Protein AF-A0A535X5X8-F1 (afdb_monomer_lite)

pLDDT: mean 74.93, std 23.11, range [28.92, 98.62]

Secondary structure (DSSP, 8-state):
-------PPPPP-------PPP---PPPPHHHHHHTTSTTS--HHHHHHHHHHHHHHHHHHHH-HHHHHHHHHTT--HHHHHHTT-EE--SSHHHHHHHHHS-HHHHHHTTSEEPPPTT--S-S-EETTTT-EEEEEEETTEEEEEEEE-S-GGG-S-SEEEPSSSPPPTTHHHHTT-S----------THHHHHHHHTS-S-------

Foldseek 3Di:
DDDDDDDDDDDDDDDDDDDDDPDPPPDPPPVVVVQLCPLVDDDPLLLVLQQLVLVQFLVQCVVDPLNVVLLVVLVHDPVLCVVQSKGAAQFPDSVVVCVVVPCPVSCVVQVQWDADDVPDDDDRITGPQNQFTKGFADDVNGGSWIKTAHSDPVVDPDRIDIGDGDDHDGCCVLCPPPPDDDDDPPPPDSCPSVVSVVSDDPDPDPPDD

Sequence (209 aa):
MSISTPSVRRAPGSQERLCHPARQRGAPSTLTAQQDRRWDRLTLEEQLVLNTAGALYRDALWRNARARAYLTQRGLPDWVVRACGLGYSDGRSLEAHLRKHGGLRIAEDLGLLRRPERGEGGRMLRERFAGRVVVPELRGGQPVWFIGRYPDERKVRVKYLGLPGERPILGFERAAGRREVLADRGELAPTGLQHLRHRFPARPTRLAG

Structure (mmCIF, N/CA/C/O backbone):
data_AF-A0A535X5X8-F1
#
_entry.id   AF-A0A535X5X8-F1
#
loop_
_atom_site.group_PDB
_atom_site.id
_atom_site.type_symbol
_atom_site.label_atom_id
_atom_site.label_alt_id
_atom_site.label_comp_id
_atom_site.label_asym_id
_atom_site.label_entity_id
_atom_site.label_seq_id
_atom_site.pdbx_PDB_ins_code
_atom_site.Cartn_x
_atom_site.Cartn_y
_atom_site.Cartn_z
_atom_site.occupancy
_atom_site.B_iso_or_equiv
_atom_site.auth_seq_id
_atom_site.auth_comp_id
_atom_site.auth_asym_id
_atom_site.auth_atom_id
_atom_site.pdbx_PDB_model_num
ATOM 1 N N . MET A 1 1 ? 45.567 9.023 88.227 1.00 42.44 1 MET A N 1
ATOM 2 C CA . MET A 1 1 ? 44.481 8.176 87.692 1.00 42.44 1 MET A CA 1
ATOM 3 C C . MET A 1 1 ? 43.181 8.922 87.890 1.00 42.44 1 MET A C 1
ATOM 5 O O . MET A 1 1 ? 42.941 9.320 89.018 1.00 42.44 1 MET A O 1
ATOM 9 N N . SER A 1 2 ? 42.437 9.180 86.814 1.00 33.09 2 SER A N 1
ATOM 10 C CA . SER A 1 2 ? 40.969 9.263 86.777 1.00 33.09 2 SER A CA 1
ATOM 11 C C . SER A 1 2 ? 40.518 9.966 85.502 1.00 33.09 2 SER A C 1
ATOM 13 O O . SER A 1 2 ? 41.029 11.006 85.100 1.00 33.09 2 SER A O 1
ATOM 15 N N . ILE A 1 3 ? 39.587 9.278 84.865 1.00 36.88 3 ILE A N 1
ATOM 16 C CA . ILE A 1 3 ? 38.925 9.483 83.586 1.00 36.88 3 ILE A CA 1
ATOM 17 C C . ILE A 1 3 ? 37.789 10.501 83.798 1.00 36.88 3 ILE A C 1
ATOM 19 O O . ILE A 1 3 ? 37.166 10.446 84.857 1.00 36.88 3 ILE A O 1
ATOM 23 N N . SER A 1 4 ? 37.469 11.357 82.813 1.00 30.48 4 SER A N 1
ATOM 24 C CA . SER A 1 4 ? 36.083 11.606 82.339 1.00 30.48 4 SER A CA 1
ATOM 25 C C . SER A 1 4 ? 35.977 12.702 81.258 1.00 30.48 4 SER A C 1
ATOM 27 O O . SER A 1 4 ? 36.399 13.838 81.436 1.00 30.48 4 SER A O 1
ATOM 29 N N . THR A 1 5 ? 35.379 12.288 80.138 1.00 38.47 5 THR A N 1
ATOM 30 C CA . THR A 1 5 ? 34.752 12.978 78.979 1.00 38.47 5 THR A CA 1
ATOM 31 C C . THR A 1 5 ? 33.545 13.877 79.365 1.00 38.47 5 THR A C 1
ATOM 33 O O . THR A 1 5 ? 33.168 13.811 80.533 1.00 38.47 5 THR A O 1
ATOM 36 N N . PRO A 1 6 ? 32.847 14.634 78.462 1.00 41.88 6 PRO A N 1
ATOM 37 C CA . PRO A 1 6 ? 32.821 14.570 76.984 1.00 41.88 6 PRO A CA 1
ATOM 38 C C . PRO A 1 6 ? 32.907 15.920 76.223 1.00 41.88 6 PRO A C 1
ATOM 40 O O . PRO A 1 6 ? 32.622 16.987 76.755 1.00 41.88 6 PRO A O 1
ATOM 43 N N . SER A 1 7 ? 33.225 15.858 74.921 1.00 34.81 7 SER A N 1
ATOM 44 C CA . SER A 1 7 ? 33.147 16.997 73.989 1.00 34.81 7 SER A CA 1
ATOM 45 C C . SER A 1 7 ? 32.114 16.737 72.886 1.00 34.81 7 SER A C 1
ATOM 47 O O . SER A 1 7 ? 32.044 15.650 72.307 1.00 34.81 7 SER A O 1
ATOM 49 N N . VAL A 1 8 ? 31.279 17.747 72.652 1.00 39.59 8 VAL A N 1
ATOM 50 C CA . VAL A 1 8 ? 30.090 17.763 71.793 1.00 39.59 8 VAL A CA 1
ATOM 51 C C . VAL A 1 8 ? 30.482 17.825 70.312 1.00 39.59 8 VAL A C 1
ATOM 53 O O . VAL A 1 8 ? 31.290 18.655 69.900 1.00 39.59 8 VAL A O 1
ATOM 56 N N . ARG A 1 9 ? 29.865 16.968 69.487 1.00 31.67 9 ARG A N 1
ATOM 57 C CA . ARG A 1 9 ? 30.000 16.978 68.020 1.00 31.67 9 ARG A CA 1
ATOM 58 C C . ARG A 1 9 ? 29.231 18.158 67.414 1.00 31.67 9 ARG A C 1
ATOM 60 O O . ARG A 1 9 ? 28.027 18.276 67.619 1.00 31.67 9 ARG A O 1
ATOM 67 N N . ARG A 1 10 ? 29.915 18.975 66.606 1.00 35.41 10 ARG A N 1
ATOM 68 C CA . ARG A 1 10 ? 29.320 19.920 65.641 1.00 35.41 10 ARG A CA 1
ATOM 69 C C . ARG A 1 10 ? 29.309 19.302 64.237 1.00 35.41 10 ARG A C 1
ATOM 71 O O . ARG A 1 10 ? 30.217 18.560 63.876 1.00 35.41 10 ARG A O 1
ATOM 78 N N . ALA A 1 11 ? 28.261 19.614 63.477 1.00 34.16 11 ALA A N 1
ATOM 79 C CA . ALA A 1 11 ? 28.011 19.166 62.108 1.00 34.16 11 ALA A CA 1
ATOM 80 C C . ALA A 1 11 ? 28.994 19.768 61.077 1.00 34.16 11 ALA A C 1
ATOM 82 O O . ALA A 1 11 ? 29.479 20.880 61.298 1.00 34.16 11 ALA A O 1
ATOM 83 N N . PRO A 1 12 ? 29.241 19.104 59.929 1.00 35.69 12 PRO A N 1
ATOM 84 C CA . PRO A 1 12 ? 29.974 19.691 58.815 1.00 35.69 12 PRO A CA 1
ATOM 85 C C . PRO A 1 12 ? 29.019 20.399 57.842 1.00 35.69 12 PRO A C 1
ATOM 87 O O . PRO A 1 12 ? 28.018 19.833 57.403 1.00 35.69 12 PRO A O 1
ATOM 90 N N . GLY A 1 13 ? 29.352 21.638 57.484 1.00 29.33 13 GLY A N 1
ATOM 91 C CA . GLY A 1 13 ? 28.709 22.398 56.420 1.00 29.33 13 GLY A CA 1
ATOM 92 C C . GLY A 1 13 ? 29.753 22.942 55.447 1.00 29.33 13 GLY A C 1
ATOM 93 O O . GLY A 1 13 ? 30.762 23.493 55.873 1.00 29.33 13 GLY A O 1
ATOM 94 N N . SER A 1 14 ? 29.442 22.819 54.154 1.00 33.44 14 SER A N 1
ATOM 95 C CA . SER A 1 14 ? 29.887 23.714 53.074 1.00 33.44 14 SER A CA 1
ATOM 96 C C . SER A 1 14 ? 31.338 23.605 52.580 1.00 33.44 14 SER A C 1
ATOM 98 O O . SER A 1 14 ? 32.146 24.475 52.879 1.00 33.44 14 SER A O 1
ATOM 100 N N . GLN A 1 15 ? 31.626 22.648 51.685 1.00 35.50 15 GLN A N 1
ATOM 101 C CA . GLN A 1 15 ? 32.677 22.809 50.665 1.00 35.50 15 GLN A CA 1
ATOM 102 C C . GLN A 1 15 ? 32.222 22.273 49.291 1.00 35.50 15 GLN A C 1
ATOM 104 O O . GLN A 1 15 ? 31.918 21.098 49.115 1.00 35.50 15 GLN A O 1
ATOM 109 N N . GLU A 1 16 ? 32.105 23.225 48.363 1.00 32.59 16 GLU A N 1
ATOM 110 C CA . GLU A 1 16 ? 32.463 23.171 46.938 1.00 32.59 16 GLU A CA 1
ATOM 111 C C . GLU A 1 16 ? 31.911 22.023 46.074 1.00 32.59 16 GLU A C 1
ATOM 113 O O . GLU A 1 16 ? 32.511 20.973 45.858 1.00 32.59 16 GLU A O 1
ATOM 118 N N . ARG A 1 17 ? 30.760 22.307 45.450 1.00 34.12 17 ARG A N 1
ATOM 119 C CA . ARG A 1 17 ? 30.296 21.606 44.250 1.00 34.12 17 ARG A CA 1
ATOM 120 C C . ARG A 1 17 ? 31.231 21.930 43.084 1.00 34.12 17 ARG A C 1
ATOM 122 O O . ARG A 1 17 ? 31.170 23.026 42.533 1.00 34.12 17 ARG A O 1
ATOM 129 N N . LEU A 1 18 ? 32.039 20.951 42.683 1.00 35.53 18 LEU A N 1
ATOM 130 C CA . LEU A 1 18 ? 32.742 20.934 41.402 1.00 35.53 18 LEU A CA 1
ATOM 131 C C . LEU A 1 18 ? 31.735 21.145 40.254 1.00 35.53 18 LEU A C 1
ATOM 133 O O . LEU A 1 18 ? 30.878 20.294 39.983 1.00 35.53 18 LEU A O 1
ATOM 137 N N . CYS A 1 19 ? 31.841 22.288 39.580 1.00 28.92 19 CYS A N 1
ATOM 138 C CA . CYS A 1 19 ? 31.142 22.591 38.338 1.00 28.92 19 CYS A CA 1
ATOM 139 C C . CYS A 1 19 ? 31.548 21.576 37.261 1.00 28.92 19 CYS A C 1
ATOM 141 O O . CYS A 1 19 ? 32.658 21.616 36.739 1.00 28.92 19 CYS A O 1
ATOM 143 N N . HIS A 1 20 ? 30.639 20.663 36.922 1.00 38.31 20 HIS A N 1
ATOM 144 C CA . HIS A 1 20 ? 30.785 19.793 35.759 1.00 38.31 20 HIS A CA 1
ATOM 145 C C . HIS A 1 20 ? 30.418 20.603 34.506 1.00 38.31 20 HIS A C 1
ATOM 147 O O . HIS A 1 20 ? 29.391 21.290 34.524 1.00 38.31 20 HIS A O 1
ATOM 153 N N . PRO A 1 21 ? 31.213 20.561 33.421 1.00 38.69 21 PRO A N 1
ATOM 154 C CA . PRO A 1 21 ? 30.929 21.356 32.239 1.00 38.69 21 PRO A CA 1
ATOM 155 C C . PRO A 1 21 ? 29.587 20.941 31.634 1.00 38.69 21 PRO A C 1
ATOM 157 O O . PRO A 1 21 ? 29.299 19.758 31.431 1.00 38.69 21 PRO A O 1
ATOM 160 N N . ALA A 1 22 ? 28.759 21.948 31.360 1.00 38.72 22 ALA A N 1
ATOM 161 C CA . ALA A 1 22 ? 27.501 21.808 30.655 1.00 38.72 22 ALA A CA 1
ATOM 162 C C . ALA A 1 22 ? 27.727 21.015 29.361 1.00 38.72 22 ALA A C 1
ATOM 164 O O . ALA A 1 22 ? 28.496 21.431 28.494 1.00 38.72 22 ALA A O 1
ATOM 165 N N . ARG A 1 23 ? 27.038 19.873 29.229 1.00 38.38 23 ARG A N 1
ATOM 166 C CA . ARG A 1 23 ? 26.898 19.164 27.953 1.00 38.38 23 ARG A CA 1
ATOM 167 C C . ARG A 1 23 ? 26.432 20.182 26.919 1.00 38.38 23 ARG A C 1
ATOM 169 O O . ARG A 1 23 ? 25.296 20.656 26.982 1.00 38.38 23 ARG A O 1
ATOM 176 N N . GLN A 1 24 ? 27.324 20.518 25.995 1.00 41.78 24 GLN A N 1
ATOM 177 C CA . GLN A 1 24 ? 27.008 21.314 24.824 1.00 41.78 24 GLN A CA 1
ATOM 178 C C . GLN A 1 24 ? 25.826 20.636 24.126 1.00 41.78 24 GLN A C 1
ATOM 180 O O . GLN A 1 24 ? 25.929 19.499 23.661 1.00 41.78 24 GLN A O 1
ATOM 185 N N . ARG A 1 25 ? 24.669 21.307 24.116 1.00 45.12 25 ARG A N 1
ATOM 186 C CA . ARG A 1 25 ? 23.558 20.936 23.242 1.00 45.12 25 ARG A CA 1
ATOM 187 C C . ARG A 1 25 ? 24.058 21.182 21.829 1.00 45.12 25 ARG A C 1
ATOM 189 O O . ARG A 1 25 ? 24.087 22.326 21.386 1.00 45.12 25 ARG A O 1
ATOM 196 N N . GLY A 1 26 ? 24.515 20.122 21.167 1.00 40.56 26 GLY A N 1
ATOM 197 C CA . GLY A 1 26 ? 24.803 20.168 19.742 1.00 40.56 26 GLY A CA 1
ATOM 198 C C . GLY A 1 26 ? 23.587 20.745 19.027 1.00 40.56 26 GLY A C 1
ATOM 199 O O . GLY A 1 26 ? 22.460 20.303 19.269 1.00 40.56 26 GLY A O 1
ATOM 200 N N . ALA A 1 27 ? 23.808 21.775 18.212 1.00 46.53 27 ALA A N 1
ATOM 201 C CA . ALA A 1 27 ? 22.787 22.302 17.324 1.00 46.53 27 ALA A CA 1
ATOM 202 C C . ALA A 1 27 ? 22.160 21.129 16.546 1.00 46.53 27 ALA A C 1
ATOM 204 O O . ALA A 1 27 ? 22.904 20.260 16.078 1.00 46.53 27 ALA A O 1
ATOM 205 N N . PRO A 1 28 ? 20.821 21.045 16.434 1.00 45.16 28 PRO A N 1
ATOM 206 C CA . PRO A 1 28 ? 20.197 19.989 15.653 1.00 45.16 28 PRO A CA 1
ATOM 207 C C . PRO A 1 28 ? 20.737 20.086 14.229 1.00 45.16 28 PRO A C 1
ATOM 209 O O . PRO A 1 28 ? 20.649 21.141 13.599 1.00 45.16 28 PRO A O 1
ATOM 212 N N . SER A 1 29 ? 21.353 19.005 13.751 1.00 49.00 29 SER A N 1
ATOM 213 C CA . SER A 1 29 ? 21.897 18.969 12.399 1.00 49.00 29 SER A CA 1
ATOM 214 C C . SER A 1 29 ? 20.758 19.286 11.424 1.00 49.00 29 SER A C 1
ATOM 216 O O . SER A 1 29 ? 19.714 18.632 11.416 1.00 49.00 29 SER A O 1
ATOM 218 N N . THR A 1 30 ? 20.923 20.325 10.617 1.00 46.88 30 THR A N 1
ATOM 219 C CA . THR A 1 30 ? 19.943 20.730 9.600 1.00 46.88 30 THR A CA 1
ATOM 220 C C . THR A 1 30 ? 19.717 19.635 8.553 1.00 46.88 30 THR A C 1
ATOM 222 O O . THR A 1 30 ? 18.655 19.590 7.938 1.00 46.88 30 THR A O 1
ATOM 225 N N . LEU A 1 31 ? 20.662 18.699 8.410 1.00 45.00 31 LEU A N 1
ATOM 226 C CA . LEU A 1 31 ? 20.559 17.538 7.525 1.00 45.00 31 LEU A CA 1
ATOM 227 C C . LEU A 1 31 ? 19.533 16.501 8.012 1.00 45.00 31 LEU A C 1
ATOM 229 O O . LEU A 1 31 ? 18.810 15.950 7.185 1.00 45.00 31 LEU A O 1
ATOM 233 N N . THR A 1 32 ? 19.402 16.275 9.325 1.00 46.69 32 THR A N 1
ATOM 234 C CA . THR A 1 32 ? 18.418 15.324 9.884 1.00 46.69 32 THR A CA 1
ATOM 235 C C . THR A 1 32 ? 16.988 15.861 9.802 1.00 46.69 32 THR A C 1
ATOM 237 O O . THR A 1 32 ? 16.091 15.156 9.356 1.00 46.69 32 THR A O 1
ATOM 240 N N . ALA A 1 33 ? 16.771 17.148 10.094 1.00 47.00 33 ALA A N 1
ATOM 241 C CA . ALA A 1 33 ? 15.440 17.765 9.979 1.00 47.00 33 ALA A CA 1
ATOM 242 C C . ALA A 1 33 ? 14.903 17.816 8.530 1.00 47.00 33 ALA A C 1
ATOM 244 O O . ALA A 1 33 ? 13.699 17.974 8.302 1.00 47.00 33 ALA A O 1
ATOM 245 N N . GLN A 1 34 ? 15.795 17.722 7.540 1.00 46.38 34 GLN A N 1
ATOM 246 C CA . GLN A 1 34 ? 15.457 17.742 6.120 1.00 46.38 34 GLN A CA 1
ATOM 247 C C . GLN A 1 34 ? 15.128 16.339 5.574 1.00 46.38 34 GLN A C 1
ATOM 249 O O . GLN A 1 34 ? 14.331 16.240 4.637 1.00 46.38 34 GLN A O 1
ATOM 254 N N . GLN A 1 35 ? 15.683 15.277 6.175 1.00 47.84 35 GLN A N 1
ATOM 255 C CA . GLN A 1 35 ? 15.407 13.871 5.841 1.00 47.84 35 GLN A CA 1
ATOM 256 C C . GLN A 1 35 ? 14.053 13.393 6.396 1.00 47.84 35 GLN A C 1
ATOM 258 O O . GLN A 1 35 ? 13.300 12.756 5.651 1.00 47.84 35 GLN A O 1
ATOM 263 N N . ASP A 1 36 ? 13.667 13.868 7.589 1.00 54.88 36 ASP A N 1
ATOM 264 C CA . ASP A 1 36 ? 12.366 13.613 8.239 1.00 54.88 36 ASP A CA 1
ATOM 265 C C . ASP A 1 36 ? 11.139 13.975 7.373 1.00 54.88 36 ASP A C 1
ATOM 267 O O . ASP A 1 36 ? 10.027 13.510 7.623 1.00 54.88 36 ASP A O 1
ATOM 271 N N . ARG A 1 37 ? 11.319 14.804 6.334 1.00 67.75 37 ARG A N 1
ATOM 272 C CA . ARG A 1 37 ? 10.235 15.354 5.503 1.00 67.75 37 ARG A CA 1
ATOM 273 C C . ARG A 1 37 ? 10.243 14.896 4.051 1.00 67.75 37 ARG A C 1
ATOM 275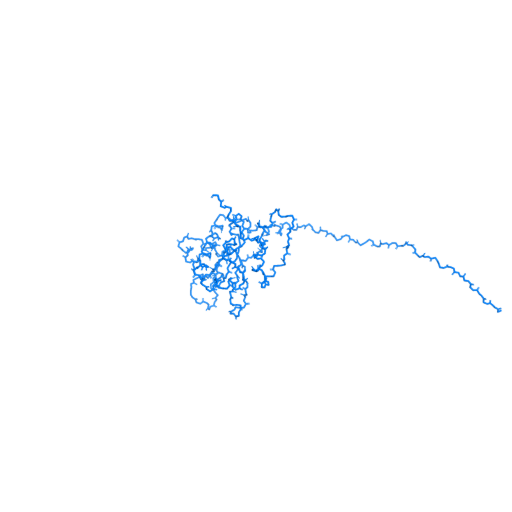 O O . ARG A 1 37 ? 9.458 15.437 3.277 1.00 67.75 37 ARG A O 1
ATOM 282 N N . ARG A 1 38 ? 11.094 13.948 3.626 1.00 85.00 38 ARG A N 1
ATOM 283 C CA . ARG A 1 38 ? 11.081 13.510 2.209 1.00 85.00 38 ARG A CA 1
ATOM 284 C C . ARG A 1 38 ? 9.679 13.060 1.800 1.00 85.00 38 ARG A C 1
ATOM 286 O O . ARG A 1 38 ? 9.161 13.503 0.783 1.00 85.00 38 ARG A O 1
ATOM 293 N N . TRP A 1 39 ? 9.070 12.213 2.625 1.00 87.06 39 TRP A N 1
ATOM 294 C CA . TRP A 1 39 ? 7.730 11.682 2.381 1.00 87.06 39 TRP A CA 1
ATOM 295 C C . TRP A 1 39 ? 6.637 12.752 2.475 1.00 87.06 39 TRP A C 1
ATOM 297 O O . TRP A 1 39 ? 5.583 12.588 1.878 1.00 87.06 39 TRP A O 1
ATOM 307 N N . ASP A 1 40 ? 6.904 13.882 3.130 1.00 85.31 40 ASP A N 1
ATOM 308 C CA . ASP A 1 40 ? 6.002 15.039 3.147 1.00 85.31 40 ASP A CA 1
ATOM 309 C C . ASP A 1 40 ? 6.218 15.984 1.942 1.00 85.31 40 ASP A C 1
ATOM 311 O O . ASP A 1 40 ? 5.513 16.982 1.804 1.00 85.31 40 ASP A O 1
ATOM 315 N N . ARG A 1 41 ? 7.204 15.710 1.076 1.00 89.06 41 ARG A N 1
ATOM 316 C CA . ARG A 1 41 ? 7.623 16.558 -0.058 1.00 89.06 41 ARG A CA 1
ATOM 317 C C . ARG A 1 41 ? 7.667 15.773 -1.368 1.00 89.06 41 ARG A C 1
ATOM 319 O O . ARG A 1 41 ? 8.630 15.865 -2.126 1.00 89.06 41 ARG A O 1
ATOM 326 N N . LEU A 1 42 ? 6.631 14.981 -1.608 1.00 93.75 42 LEU A N 1
ATOM 327 C CA . LEU A 1 42 ? 6.490 14.216 -2.841 1.00 93.75 42 LEU A CA 1
ATOM 328 C C . LEU A 1 42 ? 6.234 15.152 -4.021 1.00 93.75 42 LEU A C 1
ATOM 330 O O . LEU A 1 42 ? 5.456 16.105 -3.930 1.00 93.75 42 LEU A O 1
ATOM 334 N N . THR A 1 43 ? 6.866 14.853 -5.149 1.00 96.19 43 THR A N 1
ATOM 335 C CA . THR A 1 43 ? 6.482 15.441 -6.433 1.00 96.19 43 THR A CA 1
ATOM 336 C C . THR A 1 43 ? 5.077 14.977 -6.826 1.00 96.19 43 THR A C 1
ATOM 338 O O . THR A 1 43 ? 4.566 13.971 -6.324 1.00 96.19 43 THR A O 1
ATOM 341 N N . LEU A 1 44 ? 4.443 15.685 -7.765 1.00 96.69 44 LEU A N 1
ATOM 342 C CA . LEU A 1 44 ? 3.121 15.306 -8.267 1.00 96.69 44 LEU A CA 1
ATOM 343 C C . LEU A 1 44 ? 3.113 13.873 -8.822 1.00 96.69 44 LEU A C 1
ATOM 345 O O . LEU A 1 44 ? 2.197 13.106 -8.535 1.00 96.69 44 LEU A O 1
ATOM 349 N N . GLU A 1 45 ? 4.140 13.496 -9.582 1.00 97.88 45 GLU A N 1
ATOM 350 C CA . GLU A 1 45 ? 4.224 12.166 -10.185 1.00 97.88 45 GLU A CA 1
ATOM 351 C C . GLU A 1 45 ? 4.417 11.066 -9.129 1.00 97.88 45 GLU A C 1
ATOM 353 O O . GLU A 1 45 ? 3.764 10.022 -9.196 1.00 97.88 45 GLU A O 1
ATOM 358 N N . GLU A 1 46 ? 5.244 11.306 -8.106 1.00 97.94 46 GLU A N 1
ATOM 359 C CA . GLU A 1 46 ? 5.398 10.378 -6.981 1.00 97.94 46 GLU A CA 1
ATOM 360 C C . GLU A 1 46 ? 4.086 10.211 -6.203 1.00 97.94 46 GLU A C 1
ATOM 362 O O . GLU A 1 46 ? 3.688 9.084 -5.886 1.00 97.94 46 GLU A O 1
ATOM 367 N N . GLN A 1 47 ? 3.376 11.314 -5.945 1.00 98.00 47 GLN A N 1
ATOM 368 C CA . GLN A 1 47 ? 2.079 11.285 -5.272 1.00 98.00 47 GLN A CA 1
ATOM 369 C C . GLN A 1 47 ? 1.035 10.525 -6.103 1.00 98.00 47 GLN A C 1
ATOM 371 O O . GLN A 1 47 ? 0.278 9.724 -5.552 1.00 98.00 47 GLN A O 1
ATOM 376 N N . LEU A 1 48 ? 1.008 10.708 -7.429 1.00 98.31 48 LEU A N 1
ATOM 377 C CA . LEU A 1 48 ? 0.125 9.962 -8.332 1.00 98.31 48 LEU A CA 1
ATOM 378 C C . LEU A 1 48 ? 0.399 8.455 -8.282 1.00 98.31 48 LEU A C 1
ATOM 380 O O . LEU A 1 48 ? -0.540 7.656 -8.198 1.00 98.31 48 LEU A O 1
ATOM 384 N N . VAL A 1 49 ? 1.670 8.050 -8.269 1.00 98.56 49 VAL A N 1
ATOM 385 C CA . VAL A 1 49 ? 2.062 6.639 -8.157 1.00 98.56 49 VAL A CA 1
ATOM 386 C C . VAL A 1 49 ? 1.665 6.052 -6.797 1.00 98.56 49 VAL A C 1
ATOM 388 O O . VAL A 1 49 ? 1.093 4.959 -6.751 1.00 98.56 49 VAL A O 1
ATOM 391 N N . LEU A 1 50 ? 1.891 6.765 -5.688 1.00 98.31 50 LEU A N 1
ATOM 392 C CA . LEU A 1 50 ? 1.479 6.310 -4.352 1.00 98.31 50 LEU A CA 1
ATOM 393 C C . LEU A 1 50 ? -0.047 6.234 -4.211 1.00 98.31 50 LEU A C 1
ATOM 395 O O . LEU A 1 50 ? -0.560 5.255 -3.661 1.00 98.31 50 LEU A O 1
ATOM 399 N N . ASN A 1 51 ? -0.782 7.206 -4.757 1.00 98.50 51 ASN A N 1
ATOM 400 C CA . ASN A 1 51 ? -2.247 7.202 -4.782 1.00 98.50 51 ASN A CA 1
ATOM 401 C C . ASN A 1 51 ? -2.780 5.998 -5.564 1.00 98.50 51 ASN A C 1
ATOM 403 O O . ASN A 1 51 ? -3.682 5.299 -5.092 1.00 98.50 51 ASN A O 1
ATOM 407 N N . THR A 1 52 ? -2.176 5.717 -6.721 1.00 98.62 52 THR A N 1
ATOM 408 C CA . THR A 1 52 ? -2.501 4.561 -7.565 1.00 98.62 52 THR A CA 1
ATOM 409 C C . THR A 1 52 ? -2.242 3.249 -6.826 1.00 98.62 52 THR A C 1
ATOM 411 O O . THR A 1 52 ? -3.130 2.399 -6.747 1.00 98.62 52 THR A O 1
ATOM 414 N N . ALA A 1 53 ? -1.067 3.099 -6.204 1.00 98.62 53 ALA A N 1
ATOM 415 C CA . ALA A 1 53 ? -0.739 1.927 -5.397 1.00 98.62 53 ALA A CA 1
ATOM 416 C C . ALA A 1 53 ? -1.736 1.734 -4.246 1.00 98.62 53 ALA A C 1
ATOM 418 O O . ALA A 1 53 ? -2.286 0.646 -4.079 1.00 98.62 53 ALA A O 1
ATOM 419 N N . GLY A 1 54 ? -2.042 2.799 -3.501 1.00 98.31 54 GLY A N 1
ATOM 420 C CA . GLY A 1 54 ? -3.022 2.762 -2.419 1.00 98.31 54 GLY A CA 1
ATOM 421 C C . GLY A 1 54 ? -4.411 2.336 -2.899 1.00 98.31 54 GLY A C 1
ATOM 422 O O . GLY A 1 54 ? -5.044 1.484 -2.276 1.00 98.31 54 GLY A O 1
ATOM 423 N N . ALA A 1 55 ? -4.883 2.874 -4.026 1.00 98.44 55 ALA A N 1
ATOM 424 C CA . ALA A 1 55 ? -6.175 2.511 -4.599 1.00 98.44 55 ALA A CA 1
ATOM 425 C C . ALA A 1 55 ? -6.243 1.030 -4.995 1.00 98.44 55 ALA A C 1
ATOM 427 O O . ALA A 1 55 ? -7.175 0.335 -4.580 1.00 98.44 55 ALA A O 1
ATOM 428 N N . LEU A 1 56 ? -5.232 0.539 -5.717 1.00 98.62 56 LEU A N 1
ATOM 429 C CA . LEU A 1 56 ? -5.153 -0.857 -6.145 1.00 98.62 56 LEU A CA 1
ATOM 430 C C . LEU A 1 56 ? -5.060 -1.813 -4.955 1.00 98.62 56 LEU A C 1
ATOM 432 O O . LEU A 1 56 ? -5.746 -2.833 -4.932 1.00 98.62 56 LEU A O 1
ATOM 436 N N . TYR A 1 57 ? -4.269 -1.475 -3.934 1.00 98.56 57 TYR A N 1
ATOM 437 C CA . TYR A 1 57 ? -4.153 -2.312 -2.744 1.00 98.56 57 TYR A CA 1
ATOM 438 C C . TYR A 1 57 ? -5.459 -2.374 -1.951 1.00 98.56 57 TYR A C 1
ATOM 440 O O . TYR A 1 57 ? -5.826 -3.448 -1.472 1.00 98.56 57 TYR A O 1
ATOM 448 N N . ARG A 1 58 ? -6.180 -1.256 -1.803 1.00 98.25 58 ARG A N 1
ATOM 449 C CA . ARG A 1 58 ? -7.497 -1.254 -1.142 1.00 98.25 58 ARG A CA 1
ATOM 450 C C . ARG A 1 58 ? -8.480 -2.153 -1.879 1.00 98.25 58 ARG A C 1
ATOM 452 O O . ARG A 1 58 ? -9.150 -2.956 -1.239 1.00 98.25 58 ARG A O 1
ATOM 459 N N . ASP A 1 59 ? -8.552 -2.045 -3.201 1.00 98.19 59 ASP A N 1
ATOM 460 C CA . ASP A 1 59 ? -9.433 -2.887 -4.012 1.00 98.19 59 ASP A CA 1
ATOM 461 C C . ASP A 1 59 ? -9.064 -4.378 -3.895 1.00 98.19 59 ASP A C 1
ATOM 463 O O . ASP A 1 59 ? -9.904 -5.225 -3.576 1.00 98.19 59 ASP A O 1
ATOM 467 N N . ALA A 1 60 ? -7.775 -4.695 -4.031 1.00 98.06 60 ALA A N 1
ATOM 468 C CA . ALA A 1 60 ? -7.266 -6.053 -3.882 1.00 98.06 60 ALA A CA 1
ATOM 469 C C . ALA A 1 60 ? -7.548 -6.652 -2.493 1.00 98.06 60 ALA A C 1
ATOM 471 O O . ALA A 1 60 ? -7.810 -7.852 -2.392 1.00 98.06 60 ALA A O 1
ATOM 472 N N . LEU A 1 61 ? -7.553 -5.842 -1.427 1.00 97.81 61 LEU A N 1
ATOM 473 C CA . LEU A 1 61 ? -7.910 -6.307 -0.084 1.00 97.81 61 LEU A CA 1
ATOM 474 C C . LEU A 1 61 ? -9.347 -6.828 -0.028 1.00 97.81 61 LEU A C 1
ATOM 476 O O . LEU A 1 61 ? -9.586 -7.895 0.534 1.00 97.81 61 LEU A O 1
ATOM 480 N N . TRP A 1 62 ? -10.301 -6.111 -0.624 1.00 96.94 62 TRP A N 1
ATOM 481 C CA . TRP A 1 62 ? -11.712 -6.503 -0.577 1.00 96.94 62 TRP A CA 1
ATOM 482 C C . TRP A 1 62 ? -12.010 -7.748 -1.411 1.00 96.94 62 TRP A C 1
ATOM 484 O O . TRP A 1 62 ? -12.877 -8.539 -1.030 1.00 96.94 62 TRP A O 1
ATOM 494 N N . ARG A 1 63 ? -11.229 -7.969 -2.475 1.00 96.62 63 ARG A N 1
ATOM 495 C CA . ARG A 1 63 ? -11.257 -9.192 -3.291 1.00 96.62 63 ARG A CA 1
ATOM 496 C C . ARG A 1 63 ? -10.542 -10.383 -2.642 1.00 96.62 63 ARG A C 1
ATOM 498 O O . ARG A 1 63 ? -10.733 -11.515 -3.079 1.00 96.62 63 ARG A O 1
ATOM 505 N N . ASN A 1 64 ? -9.733 -10.171 -1.600 1.00 96.19 64 ASN A N 1
ATOM 506 C CA . ASN A 1 64 ? -8.942 -11.227 -0.969 1.00 96.19 64 ASN A CA 1
ATOM 507 C C . ASN A 1 64 ? -9.549 -11.697 0.366 1.00 96.19 64 ASN A C 1
ATOM 509 O O . ASN A 1 64 ? -9.323 -11.108 1.426 1.00 96.19 64 ASN A O 1
ATOM 513 N N . ALA A 1 65 ? -10.274 -12.819 0.331 1.00 94.25 65 ALA A N 1
ATOM 514 C CA . ALA A 1 65 ? -10.920 -13.391 1.515 1.00 94.25 65 ALA A CA 1
ATOM 515 C C . ALA A 1 65 ? -9.930 -13.724 2.649 1.00 94.25 65 ALA A C 1
ATOM 517 O O . ALA A 1 65 ? -10.225 -13.485 3.818 1.00 94.25 65 ALA A O 1
ATOM 518 N N . ARG A 1 66 ? -8.729 -14.217 2.318 1.00 92.56 66 ARG A N 1
ATOM 519 C CA . ARG A 1 66 ? -7.710 -14.594 3.311 1.00 92.56 66 ARG A CA 1
ATOM 520 C C . ARG A 1 66 ? -7.162 -13.382 4.066 1.00 92.56 66 ARG A C 1
ATOM 522 O O . ARG A 1 66 ? -6.999 -13.438 5.283 1.00 92.56 66 ARG A O 1
ATOM 529 N N . ALA A 1 67 ? -6.884 -12.290 3.361 1.00 93.00 67 ALA A N 1
ATOM 530 C CA . ALA A 1 67 ? -6.411 -11.049 3.961 1.00 93.00 67 ALA A CA 1
ATOM 531 C C . ALA A 1 67 ? -7.486 -10.421 4.862 1.00 93.00 67 ALA A C 1
ATOM 533 O O . ALA A 1 67 ? -7.171 -9.968 5.963 1.00 93.00 67 ALA A O 1
ATOM 534 N N . ARG A 1 68 ? -8.758 -10.468 4.443 1.00 94.75 68 ARG A N 1
ATOM 535 C CA . ARG A 1 68 ? -9.895 -10.029 5.266 1.00 94.75 68 ARG A CA 1
ATOM 536 C C . ARG A 1 68 ? -10.051 -10.874 6.527 1.00 94.75 68 ARG A C 1
ATOM 538 O O . ARG A 1 68 ? -10.085 -10.313 7.615 1.00 94.75 68 ARG A O 1
ATOM 545 N N . ALA A 1 69 ? -10.053 -12.202 6.398 1.00 92.62 69 ALA A N 1
ATOM 546 C CA . ALA A 1 69 ? -10.157 -13.117 7.536 1.00 92.62 69 ALA A CA 1
ATOM 547 C C . ALA A 1 69 ? -9.040 -12.878 8.562 1.00 92.62 69 ALA A C 1
ATOM 549 O O . ALA A 1 69 ? -9.289 -12.827 9.764 1.00 92.62 69 ALA A O 1
ATOM 550 N N . TYR A 1 70 ? -7.818 -12.646 8.082 1.00 91.94 70 TYR A N 1
ATOM 551 C CA . TYR A 1 70 ? -6.704 -12.262 8.933 1.00 91.94 70 TYR A CA 1
ATOM 552 C C . TYR A 1 70 ? -6.969 -10.953 9.691 1.00 91.94 70 TYR A C 1
ATOM 554 O O . TYR A 1 70 ? -6.772 -10.910 10.900 1.00 91.94 70 TYR A O 1
ATOM 562 N N . LEU A 1 71 ? -7.451 -9.892 9.036 1.00 91.81 71 LEU A N 1
ATOM 563 C CA . LEU A 1 71 ? -7.773 -8.629 9.717 1.00 91.81 71 LEU A CA 1
ATOM 564 C C . LEU A 1 71 ? -8.882 -8.800 10.764 1.00 91.81 71 LEU A C 1
ATOM 566 O O . LEU A 1 71 ? -8.743 -8.300 11.884 1.00 91.81 71 LEU A O 1
ATOM 570 N N . THR A 1 72 ? -9.924 -9.568 10.445 1.00 91.81 72 THR A N 1
ATOM 571 C CA . THR A 1 72 ? -10.999 -9.908 11.385 1.00 91.81 72 THR A CA 1
ATOM 572 C C . THR A 1 72 ? -10.462 -10.666 12.598 1.00 91.81 72 THR A C 1
ATOM 574 O O . THR A 1 72 ? -10.761 -10.290 13.728 1.00 91.81 72 THR A O 1
ATOM 577 N N . GLN A 1 73 ? -9.590 -11.661 12.396 1.00 89.50 73 GLN A N 1
ATOM 578 C CA . GLN A 1 73 ? -8.936 -12.401 13.483 1.00 89.50 73 GLN A CA 1
ATOM 579 C C . GLN A 1 73 ? -8.062 -11.493 14.364 1.00 89.50 73 GLN A C 1
ATOM 581 O O . GLN A 1 73 ? -7.885 -11.742 15.554 1.00 89.50 73 GLN A O 1
ATOM 586 N N . ARG A 1 74 ? -7.526 -10.404 13.800 1.00 85.94 74 ARG A N 1
ATOM 587 C CA . ARG A 1 74 ? -6.790 -9.368 14.543 1.00 85.94 74 ARG A CA 1
ATOM 588 C C . ARG A 1 74 ? -7.703 -8.347 15.230 1.00 85.94 74 ARG A C 1
ATOM 590 O O . ARG A 1 74 ? -7.189 -7.401 15.823 1.00 85.94 74 ARG A O 1
ATOM 597 N N . GLY A 1 75 ? -9.020 -8.539 15.178 1.00 89.25 75 GLY A N 1
ATOM 598 C CA . GLY A 1 75 ? -10.012 -7.692 15.833 1.00 89.25 75 GLY A CA 1
ATOM 599 C C . GLY A 1 75 ? -10.261 -6.364 15.122 1.00 89.25 75 GLY A C 1
ATOM 600 O O . GLY A 1 75 ? -10.700 -5.415 15.773 1.00 89.25 75 GLY A O 1
ATOM 601 N N . LEU A 1 76 ? -9.958 -6.271 13.822 1.00 88.25 76 LEU A N 1
ATOM 602 C CA . LEU A 1 76 ? -10.166 -5.062 13.028 1.00 88.25 76 LEU A CA 1
ATOM 603 C C . LEU A 1 76 ? -11.491 -5.132 12.263 1.00 88.25 76 LEU A C 1
ATOM 605 O O . LEU A 1 76 ? -11.610 -5.941 11.343 1.00 88.25 76 LEU A O 1
ATOM 609 N N . PRO A 1 77 ? -12.483 -4.292 12.611 1.00 89.50 77 PRO A N 1
ATOM 610 C CA . PRO A 1 77 ? -13.735 -4.233 11.871 1.00 89.50 77 PRO A CA 1
ATOM 611 C C . PRO A 1 77 ? -13.557 -3.493 10.537 1.00 89.50 77 PRO A C 1
ATOM 613 O O . PRO A 1 77 ? -12.730 -2.586 10.420 1.00 89.50 77 PRO A O 1
ATOM 616 N N . ASP A 1 78 ? -14.397 -3.819 9.552 1.00 93.00 78 ASP A N 1
ATOM 617 C CA . ASP A 1 78 ? -14.326 -3.285 8.184 1.00 93.00 78 ASP A CA 1
ATOM 618 C C . ASP A 1 78 ? -14.261 -1.753 8.114 1.00 93.00 78 ASP A C 1
ATOM 620 O O . ASP A 1 78 ? -13.561 -1.195 7.271 1.00 93.00 78 ASP A O 1
ATOM 624 N N . TRP A 1 79 ? -14.955 -1.044 9.007 1.00 88.94 79 TRP A N 1
ATOM 625 C CA . TRP A 1 79 ? -14.935 0.420 9.017 1.00 88.94 79 TRP A CA 1
ATOM 626 C C . TRP A 1 79 ? -13.568 0.990 9.425 1.00 88.94 79 TRP A C 1
ATOM 628 O O . TRP A 1 79 ? -13.154 1.996 8.857 1.00 88.94 79 TRP A O 1
ATOM 638 N N . VAL A 1 80 ? -12.834 0.335 10.337 1.00 88.81 80 VAL A N 1
ATOM 639 C CA . VAL A 1 80 ? -11.453 0.717 10.694 1.00 88.81 80 VAL A CA 1
ATOM 640 C C . VAL A 1 80 ? -10.532 0.451 9.511 1.00 88.81 80 VAL A C 1
ATOM 642 O O . VAL A 1 80 ? -9.717 1.302 9.160 1.00 88.81 80 VAL A O 1
ATOM 645 N N . VAL A 1 81 ? -10.695 -0.703 8.856 1.00 91.62 81 VAL A N 1
ATOM 646 C CA . VAL A 1 81 ? -9.934 -1.071 7.653 1.00 91.62 81 VAL A CA 1
ATOM 647 C C . VAL A 1 81 ? -10.105 -0.005 6.564 1.00 91.62 81 VAL A C 1
ATOM 649 O O . VAL A 1 81 ? -9.112 0.467 6.011 1.00 91.62 81 VAL A O 1
ATOM 652 N N . ARG A 1 82 ? -11.344 0.442 6.310 1.00 92.94 82 ARG A N 1
ATOM 653 C CA . ARG A 1 82 ? -11.650 1.511 5.342 1.00 92.94 82 ARG A CA 1
ATOM 654 C C . ARG A 1 82 ? -11.104 2.868 5.774 1.00 92.94 82 ARG A C 1
ATOM 656 O O . ARG A 1 82 ? -10.432 3.518 4.981 1.00 92.94 82 ARG A O 1
ATOM 663 N N . ALA A 1 83 ? -11.349 3.279 7.016 1.00 88.06 83 ALA A N 1
ATOM 664 C CA . ALA A 1 83 ? -10.939 4.589 7.525 1.00 88.06 83 ALA A CA 1
ATOM 665 C C . ALA A 1 83 ? -9.412 4.750 7.621 1.00 88.06 83 ALA A C 1
ATOM 667 O O . ALA A 1 83 ? -8.896 5.862 7.573 1.00 88.06 83 ALA A O 1
ATOM 668 N N . CYS A 1 84 ? -8.671 3.653 7.772 1.00 88.81 84 CYS A N 1
ATOM 669 C CA . CYS A 1 84 ? -7.209 3.645 7.710 1.00 88.81 84 CYS A CA 1
ATOM 670 C C . CYS A 1 84 ? -6.652 3.400 6.305 1.00 88.81 84 CYS A C 1
ATOM 672 O O . CYS A 1 84 ? -5.437 3.375 6.147 1.00 88.81 84 CYS A O 1
ATOM 674 N N . GLY A 1 85 ? -7.504 3.185 5.299 1.00 93.44 85 GLY A N 1
ATOM 675 C CA . GLY A 1 85 ? -7.062 2.921 3.932 1.00 93.44 85 GLY A CA 1
ATOM 676 C C . GLY A 1 85 ? -6.226 1.647 3.785 1.00 93.44 85 GLY A C 1
ATOM 677 O O . GLY A 1 85 ? -5.375 1.594 2.901 1.00 93.44 85 GLY A O 1
ATOM 678 N N . LEU A 1 86 ? -6.439 0.638 4.639 1.00 96.06 86 LEU A N 1
ATOM 679 C CA . LEU A 1 86 ? -5.700 -0.625 4.564 1.00 96.06 86 LEU A CA 1
ATOM 680 C C . LEU A 1 86 ? -5.894 -1.283 3.196 1.00 96.06 86 LEU A C 1
ATOM 682 O O . LEU A 1 86 ? -6.985 -1.259 2.623 1.00 96.06 86 LEU A O 1
ATOM 686 N N . GLY A 1 87 ? -4.834 -1.922 2.714 1.00 97.75 87 GLY A N 1
ATOM 687 C CA . GLY A 1 87 ? -4.818 -2.623 1.441 1.00 97.75 87 GLY A CA 1
ATOM 688 C C . GLY A 1 87 ? -4.139 -3.987 1.510 1.00 97.75 87 GLY A C 1
ATOM 689 O O . GLY A 1 87 ? -3.689 -4.438 2.564 1.00 97.75 87 GLY A O 1
ATOM 690 N N . TYR A 1 88 ? -4.060 -4.653 0.365 1.00 98.06 88 TYR A N 1
ATOM 691 C CA . TYR A 1 88 ? -3.342 -5.900 0.155 1.00 98.06 88 TYR A CA 1
ATOM 692 C C . TYR A 1 88 ? -2.594 -5.829 -1.176 1.00 98.06 88 TYR A C 1
ATOM 694 O O . TYR A 1 88 ? -3.193 -5.507 -2.196 1.00 98.06 88 TYR A O 1
ATOM 702 N N . SER A 1 89 ? -1.299 -6.141 -1.184 1.00 97.69 89 SER A N 1
ATOM 703 C CA . SER A 1 89 ? -0.542 -6.274 -2.434 1.00 97.69 89 SER A CA 1
ATOM 704 C C . SER A 1 89 ? -0.608 -7.726 -2.900 1.00 97.69 89 SER A C 1
ATOM 706 O O . SER A 1 89 ? -0.109 -8.635 -2.237 1.00 97.69 89 SER A O 1
ATOM 708 N N . ASP A 1 90 ? -1.233 -7.955 -4.055 1.00 95.19 90 ASP A N 1
ATOM 709 C CA . ASP A 1 90 ? -1.318 -9.273 -4.701 1.00 95.19 90 ASP A CA 1
ATOM 710 C C . ASP A 1 90 ? -0.056 -9.635 -5.507 1.00 95.19 90 ASP A C 1
ATOM 712 O O . ASP A 1 90 ? 0.040 -10.725 -6.086 1.00 95.19 90 ASP A O 1
ATOM 716 N N . GLY A 1 91 ? 0.917 -8.719 -5.522 1.00 94.56 91 GLY A N 1
ATOM 717 C CA . GLY A 1 91 ? 2.203 -8.863 -6.183 1.00 94.56 91 GLY A CA 1
ATOM 718 C C . GLY A 1 91 ? 2.166 -8.661 -7.694 1.00 94.56 91 GLY A C 1
ATOM 719 O O . GLY A 1 91 ? 3.178 -8.922 -8.349 1.00 94.56 91 GLY A O 1
ATOM 720 N N . ARG A 1 92 ? 1.011 -8.292 -8.261 1.00 93.94 92 ARG A N 1
ATOM 721 C CA . ARG A 1 92 ? 0.784 -8.317 -9.707 1.00 93.94 92 ARG A CA 1
ATOM 722 C C . ARG A 1 92 ? 0.049 -7.102 -10.264 1.00 93.94 92 ARG A C 1
ATOM 724 O O . ARG A 1 92 ? 0.315 -6.763 -11.420 1.00 93.94 92 ARG A O 1
ATOM 731 N N . SER A 1 93 ? -0.895 -6.530 -9.525 1.00 96.56 93 SER A N 1
ATOM 732 C CA . SER A 1 93 ? -1.814 -5.503 -10.023 1.00 96.56 93 SER A CA 1
ATOM 733 C C . SER A 1 93 ? -1.142 -4.152 -10.269 1.00 96.56 93 SER A C 1
ATOM 735 O O . SER A 1 93 ? -1.417 -3.521 -11.289 1.00 96.56 93 SER A O 1
ATOM 737 N N . LEU A 1 94 ? -0.241 -3.710 -9.388 1.00 97.88 94 LEU A N 1
ATOM 738 C CA . LEU A 1 94 ? 0.424 -2.411 -9.512 1.00 97.88 94 LEU A CA 1
ATOM 739 C C . LEU A 1 94 ? 1.361 -2.384 -10.717 1.00 97.88 94 LEU A C 1
ATOM 741 O O . LEU A 1 94 ? 1.287 -1.476 -11.538 1.00 97.88 94 LEU A O 1
ATOM 745 N N . GLU A 1 95 ? 2.216 -3.398 -10.848 1.00 96.19 95 GLU A N 1
ATOM 746 C CA . GLU A 1 95 ? 3.161 -3.473 -11.967 1.00 96.19 95 GLU A CA 1
ATOM 747 C C . GLU A 1 95 ? 2.429 -3.550 -13.314 1.00 96.19 95 GLU A C 1
ATOM 749 O O . GLU A 1 95 ? 2.799 -2.849 -14.255 1.00 96.19 95 GLU A O 1
ATOM 754 N N . ALA A 1 96 ? 1.345 -4.329 -13.394 1.00 96.00 96 ALA A N 1
ATOM 755 C CA . ALA A 1 96 ? 0.539 -4.428 -14.606 1.00 96.00 96 ALA A CA 1
ATOM 756 C C . ALA A 1 96 ? -0.150 -3.102 -14.965 1.00 96.00 96 ALA A C 1
ATOM 758 O O . ALA A 1 96 ? -0.245 -2.764 -16.145 1.00 96.00 96 ALA A O 1
ATOM 759 N N . HIS A 1 97 ? -0.623 -2.351 -13.965 1.00 97.81 97 HIS A N 1
ATOM 760 C CA . HIS A 1 97 ? -1.239 -1.044 -14.173 1.00 97.81 97 HIS A CA 1
ATOM 761 C C . HIS A 1 97 ? -0.212 -0.014 -14.663 1.00 97.81 97 HIS A C 1
ATOM 763 O O . HIS A 1 97 ? -0.396 0.592 -15.717 1.00 97.81 97 HIS A O 1
ATOM 769 N N . LEU A 1 98 ? 0.911 0.133 -13.959 1.00 97.25 98 LEU A N 1
ATOM 770 C CA . LEU A 1 98 ? 1.946 1.113 -14.307 1.00 97.25 98 LEU A CA 1
ATOM 771 C C . LEU A 1 98 ? 2.637 0.803 -15.640 1.00 97.25 98 LEU A C 1
ATOM 773 O O . LEU A 1 98 ? 3.076 1.709 -16.340 1.00 97.25 98 LEU A O 1
ATOM 777 N N . ARG A 1 99 ? 2.697 -0.468 -16.051 1.00 95.62 99 ARG A N 1
ATOM 778 C CA . ARG A 1 99 ? 3.180 -0.831 -17.390 1.00 95.62 99 ARG A CA 1
ATOM 779 C C . ARG A 1 99 ? 2.294 -0.273 -18.507 1.00 95.62 99 ARG A C 1
ATOM 781 O O . ARG A 1 99 ? 2.810 0.043 -19.571 1.00 95.62 99 ARG A O 1
ATOM 788 N N . LYS A 1 100 ? 0.982 -0.165 -18.276 1.00 96.81 100 LYS A N 1
ATOM 789 C CA . LYS A 1 100 ? 0.014 0.357 -19.255 1.00 96.81 100 LYS A CA 1
ATOM 790 C C . LYS A 1 100 ? -0.107 1.878 -19.217 1.00 96.81 100 LYS A C 1
ATOM 792 O O . LYS A 1 100 ? -0.349 2.484 -20.251 1.00 96.81 100 LYS A O 1
ATOM 797 N N . HIS A 1 101 ? 0.034 2.471 -18.034 1.00 96.56 101 HIS A N 1
ATOM 798 C CA . HIS A 1 101 ? -0.282 3.883 -17.797 1.00 96.56 101 HIS A CA 1
ATOM 799 C C . HIS A 1 101 ? 0.941 4.758 -17.475 1.00 96.56 101 HIS A C 1
ATOM 801 O O . HIS A 1 101 ? 0.796 5.962 -17.304 1.00 96.56 101 HIS A O 1
ATOM 807 N N . GLY A 1 102 ? 2.144 4.178 -17.419 1.00 96.38 102 GLY A N 1
ATOM 808 C CA . GLY A 1 102 ? 3.375 4.874 -17.042 1.00 96.38 102 GLY A CA 1
ATOM 809 C C . GLY A 1 102 ? 3.659 4.837 -15.536 1.00 96.38 102 GLY A C 1
ATOM 810 O O . GLY A 1 102 ? 2.867 4.342 -14.737 1.00 96.38 102 GLY A O 1
ATOM 811 N N . GLY A 1 103 ? 4.836 5.337 -15.142 1.00 97.00 103 GLY A N 1
ATOM 812 C CA . GLY A 1 103 ? 5.244 5.449 -13.733 1.00 97.00 103 GLY A CA 1
ATOM 813 C C . GLY A 1 103 ? 6.058 4.276 -13.169 1.00 97.00 103 GLY A C 1
ATOM 814 O O . GLY A 1 103 ? 6.359 4.274 -11.979 1.00 97.00 103 GLY A O 1
ATOM 815 N N . LEU A 1 104 ? 6.468 3.297 -13.990 1.00 96.94 104 LEU A N 1
ATOM 816 C CA . LEU A 1 104 ? 7.311 2.174 -13.538 1.00 96.94 104 LEU A CA 1
ATOM 817 C C . LEU A 1 104 ? 8.625 2.639 -12.895 1.00 96.94 104 LEU A C 1
ATOM 819 O O . LEU A 1 104 ? 8.961 2.180 -11.806 1.00 96.94 104 LEU A O 1
ATOM 823 N N . ARG A 1 105 ? 9.330 3.584 -13.533 1.00 96.88 105 ARG A N 1
ATOM 824 C CA . ARG A 1 105 ? 10.607 4.110 -13.029 1.00 96.88 105 ARG A CA 1
ATOM 825 C C . ARG A 1 105 ? 10.439 4.792 -11.670 1.00 96.88 105 ARG A C 1
ATOM 827 O O . ARG A 1 105 ? 11.197 4.503 -10.752 1.00 96.88 105 ARG A O 1
ATOM 834 N N . ILE A 1 106 ? 9.402 5.616 -11.539 1.00 98.06 106 ILE A N 1
ATOM 835 C CA . ILE A 1 106 ? 9.048 6.317 -10.299 1.00 98.06 106 ILE A CA 1
ATOM 836 C C . ILE A 1 106 ? 8.679 5.309 -9.209 1.00 98.06 106 ILE A C 1
ATOM 838 O O . ILE A 1 106 ? 9.122 5.424 -8.072 1.00 98.06 106 ILE A O 1
ATOM 842 N N . ALA A 1 107 ? 7.915 4.269 -9.545 1.00 97.81 107 ALA A N 1
ATOM 843 C CA . ALA A 1 107 ? 7.582 3.212 -8.600 1.00 97.81 107 ALA A CA 1
ATOM 844 C C . ALA A 1 107 ? 8.814 2.404 -8.155 1.00 97.81 107 ALA A C 1
ATOM 846 O O . ALA A 1 107 ? 8.865 1.976 -7.002 1.00 97.81 107 ALA A O 1
ATOM 847 N N . GLU A 1 108 ? 9.811 2.206 -9.022 1.00 97.25 108 GLU A N 1
ATOM 848 C CA . GLU A 1 108 ? 11.115 1.663 -8.623 1.00 97.25 108 GLU A CA 1
ATOM 849 C C . GLU A 1 108 ? 11.864 2.621 -7.679 1.00 97.25 108 GLU A C 1
ATOM 851 O O . GLU A 1 108 ? 12.346 2.181 -6.637 1.00 97.25 108 GLU A O 1
ATOM 856 N N . ASP A 1 109 ? 11.911 3.923 -7.984 1.00 95.94 109 ASP A N 1
ATOM 857 C CA . ASP A 1 109 ? 12.603 4.940 -7.168 1.00 95.94 109 ASP A CA 1
ATOM 858 C C . ASP A 1 109 ? 11.969 5.144 -5.785 1.00 95.94 109 ASP A C 1
ATOM 860 O O . ASP A 1 109 ? 12.659 5.332 -4.779 1.00 95.94 109 ASP A O 1
ATOM 864 N N . LEU A 1 110 ? 10.643 5.039 -5.705 1.00 96.12 110 LEU A N 1
ATOM 865 C CA . LEU A 1 110 ? 9.897 5.014 -4.447 1.00 96.12 110 LEU A CA 1
ATOM 866 C C . LEU A 1 110 ? 10.049 3.680 -3.702 1.00 96.12 110 LEU A C 1
ATOM 868 O O . LEU A 1 110 ? 9.666 3.567 -2.538 1.00 96.12 110 LEU A O 1
ATOM 872 N N . GLY A 1 111 ? 10.593 2.656 -4.363 1.00 96.31 111 GLY A N 1
ATOM 873 C CA . GLY A 1 111 ? 10.782 1.314 -3.832 1.00 96.31 111 GLY A CA 1
ATOM 874 C C . GLY A 1 111 ? 9.529 0.440 -3.840 1.00 96.31 111 GLY A C 1
ATOM 875 O O . GLY A 1 111 ? 9.574 -0.650 -3.278 1.00 96.31 111 GLY A O 1
ATOM 876 N N . LEU A 1 112 ? 8.422 0.867 -4.456 1.00 97.56 112 LEU A N 1
ATOM 877 C CA . LEU A 1 112 ? 7.206 0.057 -4.630 1.00 97.56 112 LEU A CA 1
ATOM 878 C C . LEU A 1 112 ? 7.450 -1.156 -5.530 1.00 97.56 112 LEU A C 1
ATOM 880 O O . LEU A 1 112 ? 6.869 -2.220 -5.299 1.00 97.56 112 LEU A O 1
ATOM 884 N N . LEU A 1 113 ? 8.309 -0.993 -6.536 1.00 96.75 113 LEU A N 1
ATOM 885 C CA . LEU A 1 113 ? 8.774 -2.053 -7.418 1.00 96.75 113 LEU A CA 1
ATOM 886 C C . LEU A 1 113 ? 10.262 -2.308 -7.190 1.00 96.75 113 LEU A C 1
ATOM 888 O O . LEU A 1 113 ? 11.026 -1.407 -6.855 1.00 96.75 113 LEU A O 1
ATOM 892 N N . ARG A 1 114 ? 10.676 -3.557 -7.373 1.00 93.12 114 ARG A N 1
ATOM 893 C CA . ARG A 1 114 ? 12.078 -3.966 -7.309 1.00 93.12 114 ARG A CA 1
ATOM 894 C C . ARG A 1 114 ? 12.401 -4.935 -8.431 1.00 93.12 114 ARG A C 1
ATOM 896 O O . ARG A 1 114 ? 11.529 -5.673 -8.897 1.00 93.12 114 ARG A O 1
ATOM 903 N N . ARG A 1 115 ? 13.666 -4.968 -8.830 1.00 90.31 115 ARG A N 1
ATOM 904 C CA . ARG A 1 115 ? 14.162 -5.957 -9.790 1.00 90.31 115 ARG A CA 1
ATOM 905 C C . ARG A 1 115 ? 14.219 -7.348 -9.138 1.00 90.31 115 ARG A C 1
ATOM 907 O O . ARG A 1 115 ? 14.526 -7.434 -7.944 1.00 90.31 115 ARG A O 1
ATOM 914 N N . PRO A 1 116 ? 13.877 -8.427 -9.866 1.00 87.19 116 PRO A N 1
ATOM 915 C CA . PRO A 1 116 ? 14.020 -9.792 -9.375 1.00 87.19 116 PRO A CA 1
ATOM 916 C C . PRO A 1 116 ? 15.471 -10.052 -8.957 1.00 87.19 116 PRO A C 1
ATOM 918 O O . PRO A 1 116 ? 16.402 -9.527 -9.570 1.00 87.19 116 PRO A O 1
ATOM 921 N N . GLU A 1 117 ? 15.661 -10.838 -7.902 1.00 83.88 117 GLU A N 1
ATOM 922 C CA . GLU A 1 117 ? 16.996 -11.279 -7.503 1.00 83.88 117 GLU A CA 1
ATOM 923 C C . GLU A 1 117 ? 17.463 -12.401 -8.440 1.00 83.88 117 GLU A C 1
ATOM 925 O O . GLU A 1 117 ? 16.657 -13.040 -9.125 1.00 83.88 117 GLU A O 1
ATOM 930 N N . ARG A 1 118 ? 18.777 -12.653 -8.503 1.00 78.00 118 ARG A N 1
ATOM 931 C CA . ARG A 1 118 ? 19.299 -13.766 -9.309 1.00 78.00 118 ARG A CA 1
ATOM 932 C C . ARG A 1 118 ? 18.673 -15.079 -8.828 1.00 78.00 118 ARG A C 1
ATOM 934 O O . ARG A 1 118 ? 18.744 -15.399 -7.648 1.00 78.00 118 ARG A O 1
ATOM 941 N N . GLY A 1 119 ? 18.075 -15.827 -9.754 1.00 74.25 119 GLY A N 1
ATOM 942 C CA . GLY A 1 119 ? 17.369 -17.081 -9.465 1.00 74.25 119 GLY A CA 1
ATOM 943 C C . GLY A 1 119 ? 15.858 -16.930 -9.261 1.00 74.25 119 GLY A C 1
ATOM 944 O O . GLY A 1 119 ? 15.137 -17.922 -9.332 1.00 74.25 119 GLY A O 1
ATOM 945 N N . GLU A 1 120 ? 15.337 -15.711 -9.101 1.00 75.56 120 GLU A N 1
ATOM 946 C CA . GLU A 1 120 ? 13.893 -15.472 -9.105 1.00 75.56 120 GLU A CA 1
ATOM 947 C C . GLU A 1 120 ? 13.379 -15.279 -10.541 1.00 75.56 120 GLU A C 1
ATOM 949 O O . GLU A 1 120 ? 13.365 -14.175 -11.088 1.00 75.56 120 GLU A O 1
ATOM 954 N N . GLY A 1 121 ? 12.928 -16.365 -11.172 1.00 69.88 121 GLY A N 1
ATOM 955 C CA . GLY A 1 121 ? 12.281 -16.313 -12.488 1.00 69.88 121 GLY A CA 1
ATOM 956 C C . GLY A 1 121 ? 10.973 -15.501 -12.502 1.00 69.88 121 GLY A C 1
ATOM 957 O O . GLY A 1 121 ? 10.355 -15.247 -11.463 1.00 69.88 121 GLY A O 1
ATOM 958 N N . GLY A 1 122 ? 10.528 -15.081 -13.695 1.00 74.56 122 GLY A N 1
ATOM 959 C CA . GLY A 1 122 ? 9.234 -14.414 -13.935 1.00 74.56 122 GLY A CA 1
ATOM 960 C C . GLY A 1 122 ? 9.353 -12.972 -14.458 1.00 74.56 122 GLY A C 1
ATOM 961 O O . GLY A 1 122 ? 10.265 -12.658 -15.210 1.00 74.56 122 GLY A O 1
ATOM 962 N N . ARG A 1 123 ? 8.430 -12.070 -14.072 1.00 72.00 123 ARG A N 1
ATOM 963 C CA . ARG A 1 123 ? 8.373 -10.674 -14.583 1.00 72.00 123 ARG A CA 1
ATOM 964 C C . ARG A 1 123 ? 9.661 -9.874 -14.319 1.00 72.00 123 ARG A C 1
ATOM 966 O O . ARG A 1 123 ? 10.357 -10.147 -13.343 1.00 72.00 123 ARG A O 1
ATOM 973 N N . MET A 1 124 ? 9.903 -8.819 -15.096 1.00 80.62 124 MET A N 1
ATOM 974 C CA . MET A 1 124 ? 11.082 -7.953 -14.920 1.00 80.62 124 MET A CA 1
ATOM 975 C C . MET A 1 124 ? 11.057 -7.100 -13.645 1.00 80.62 124 MET A C 1
ATOM 977 O O . MET A 1 124 ? 12.113 -6.703 -13.170 1.00 80.62 124 MET A O 1
ATOM 981 N N . LEU A 1 125 ? 9.876 -6.823 -13.086 1.00 90.38 125 LEU A N 1
ATOM 982 C CA . LEU A 1 125 ? 9.715 -6.113 -11.818 1.00 90.38 125 LEU A CA 1
ATOM 983 C C . LEU A 1 125 ? 8.790 -6.900 -10.886 1.00 90.38 125 LEU A C 1
ATOM 985 O O . LEU A 1 125 ? 7.904 -7.642 -11.321 1.00 90.38 125 LEU A O 1
ATOM 989 N N . ARG A 1 126 ? 9.029 -6.775 -9.583 1.00 92.00 126 ARG A N 1
ATOM 990 C CA . ARG A 1 126 ? 8.239 -7.377 -8.504 1.00 92.00 126 ARG A CA 1
ATOM 991 C C . ARG A 1 126 ? 7.729 -6.273 -7.598 1.00 92.00 126 ARG A C 1
ATOM 993 O O . ARG A 1 126 ? 8.490 -5.380 -7.239 1.00 92.00 126 ARG A O 1
ATOM 1000 N N . GLU A 1 127 ? 6.475 -6.365 -7.174 1.00 94.81 127 GLU A N 1
ATOM 1001 C CA . GLU A 1 127 ? 5.981 -5.486 -6.117 1.00 94.81 127 GLU A CA 1
ATOM 1002 C C . GLU A 1 127 ? 6.662 -5.815 -4.789 1.00 94.81 127 GLU A C 1
ATOM 1004 O O . GLU A 1 127 ? 6.722 -6.977 -4.375 1.00 94.81 127 GLU A O 1
ATOM 1009 N N . ARG A 1 128 ? 7.134 -4.782 -4.087 1.00 94.12 128 ARG A N 1
ATOM 1010 C CA . ARG A 1 128 ? 7.808 -4.908 -2.789 1.00 94.12 128 ARG A CA 1
ATOM 1011 C C . ARG A 1 128 ? 6.940 -5.625 -1.759 1.00 94.12 128 ARG A C 1
ATOM 1013 O O . ARG A 1 128 ? 7.441 -6.411 -0.959 1.00 94.12 128 ARG A O 1
ATOM 1020 N N . PHE A 1 129 ? 5.637 -5.355 -1.768 1.00 95.56 129 PHE A N 1
ATOM 1021 C CA . PHE A 1 129 ? 4.715 -5.842 -0.746 1.00 95.56 129 PHE A CA 1
ATOM 1022 C C . PHE A 1 129 ? 3.966 -7.118 -1.126 1.00 95.56 129 PHE A C 1
ATOM 1024 O O . PHE A 1 129 ? 3.025 -7.469 -0.419 1.00 95.56 129 PHE A O 1
ATOM 1031 N N . ALA A 1 130 ? 4.383 -7.828 -2.179 1.00 94.12 130 ALA A N 1
ATOM 1032 C CA . ALA A 1 130 ? 3.690 -9.020 -2.659 1.00 94.12 130 ALA A CA 1
ATOM 1033 C C . ALA A 1 130 ? 3.300 -9.982 -1.515 1.00 94.12 130 ALA A C 1
ATOM 1035 O O . ALA A 1 130 ? 4.138 -10.447 -0.736 1.00 94.12 130 ALA A O 1
ATOM 1036 N N . GLY A 1 131 ? 2.000 -10.257 -1.401 1.00 93.75 131 GLY A N 1
ATOM 1037 C CA . GLY A 1 131 ? 1.410 -11.133 -0.392 1.00 93.75 131 GLY A CA 1
ATOM 1038 C C . GLY 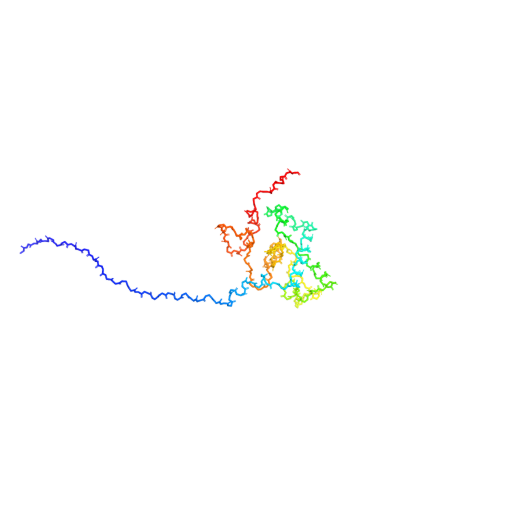A 1 131 ? 1.123 -10.484 0.967 1.00 93.75 131 GLY A C 1
ATOM 1039 O O . GLY A 1 131 ? 0.695 -11.187 1.885 1.00 93.75 131 GLY A O 1
ATOM 1040 N N . ARG A 1 132 ? 1.353 -9.177 1.137 1.00 94.75 132 ARG A N 1
ATOM 1041 C CA . ARG A 1 132 ? 1.236 -8.479 2.427 1.00 94.75 132 ARG A CA 1
ATOM 1042 C C . ARG A 1 132 ? -0.035 -7.645 2.516 1.00 94.75 132 ARG A C 1
ATOM 1044 O O . ARG A 1 132 ? -0.459 -7.024 1.546 1.00 94.75 132 ARG A O 1
ATOM 1051 N N . VAL A 1 133 ? -0.585 -7.565 3.727 1.00 95.88 133 VAL A N 1
ATOM 1052 C CA . VAL A 1 133 ? -1.493 -6.476 4.106 1.00 95.88 133 VAL A CA 1
ATOM 1053 C C . VAL A 1 133 ? -0.668 -5.202 4.208 1.00 95.88 133 VAL A C 1
ATOM 1055 O O . VAL A 1 133 ? 0.332 -5.178 4.922 1.00 95.88 133 VAL A O 1
ATOM 1058 N N . VAL A 1 134 ? -1.086 -4.158 3.507 1.00 96.38 134 VAL A N 1
ATOM 1059 C CA . VAL A 1 134 ? -0.397 -2.874 3.418 1.00 96.38 134 VAL A CA 1
ATOM 1060 C C . VAL A 1 134 ? -1.134 -1.843 4.265 1.00 96.38 134 VAL A C 1
ATOM 1062 O O . VAL A 1 134 ? -2.351 -1.690 4.159 1.00 96.38 134 VAL A O 1
ATOM 1065 N N . VAL A 1 135 ? -0.389 -1.131 5.104 1.00 94.06 135 VAL A N 1
ATOM 1066 C CA . VAL A 1 135 ? -0.868 0.002 5.895 1.00 94.06 135 VAL A CA 1
ATOM 1067 C C . VAL A 1 135 ? -0.237 1.271 5.317 1.00 94.06 135 VAL A C 1
ATOM 1069 O O . VAL A 1 135 ? 0.996 1.351 5.282 1.00 94.06 135 VAL A O 1
ATOM 1072 N N . PRO A 1 136 ? -1.038 2.234 4.834 1.00 94.56 136 PRO A N 1
ATOM 1073 C CA . PRO A 1 136 ? -0.520 3.528 4.419 1.00 94.56 136 PRO A CA 1
ATOM 1074 C C . PRO A 1 136 ? -0.247 4.434 5.621 1.00 94.56 136 PRO A C 1
ATOM 1076 O O 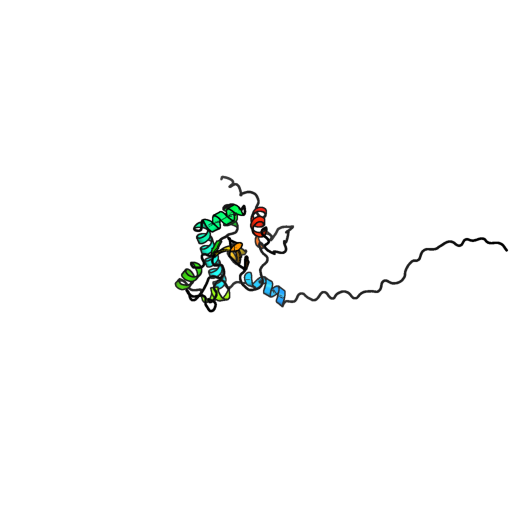. PRO A 1 136 ? -0.987 4.414 6.604 1.00 94.56 136 PRO A O 1
ATOM 1079 N N . GLU A 1 137 ? 0.762 5.287 5.490 1.00 92.12 137 GLU A N 1
ATOM 1080 C CA . GLU A 1 137 ? 0.807 6.563 6.199 1.00 92.12 137 GLU A CA 1
ATOM 1081 C C . GLU A 1 137 ? 0.179 7.633 5.308 1.00 92.12 137 GLU A C 1
ATOM 1083 O O . GLU A 1 137 ? 0.453 7.658 4.107 1.00 92.12 137 GLU A O 1
ATOM 1088 N N . LEU A 1 138 ? -0.665 8.494 5.878 1.00 89.62 138 LEU A N 1
ATOM 1089 C CA . LEU A 1 138 ? -1.472 9.458 5.126 1.00 89.62 138 LEU A CA 1
ATOM 1090 C C . LEU A 1 138 ? -1.046 10.910 5.413 1.00 89.62 138 LEU A C 1
ATOM 1092 O O . LEU A 1 138 ? -0.583 11.200 6.515 1.00 89.62 138 LEU A O 1
ATOM 1096 N N . ARG A 1 139 ? -1.193 11.805 4.428 1.00 88.62 139 ARG A N 1
ATOM 1097 C CA . ARG A 1 139 ? -1.158 13.281 4.519 1.00 88.62 139 ARG A CA 1
ATOM 1098 C C . ARG A 1 139 ? -2.256 13.850 3.613 1.00 88.62 139 ARG A C 1
ATOM 1100 O O . ARG A 1 139 ? -2.378 13.430 2.470 1.00 88.62 139 ARG A O 1
ATOM 1107 N N . GLY A 1 140 ? -3.102 14.747 4.105 1.00 87.38 140 GLY A N 1
ATOM 1108 C CA . GLY A 1 140 ? -4.352 15.147 3.459 1.00 87.38 140 GLY A CA 1
ATOM 1109 C C . GLY A 1 140 ? -5.256 13.971 3.066 1.00 87.38 140 GLY A C 1
ATOM 1110 O O . GLY A 1 140 ? -5.959 14.061 2.063 1.00 87.38 140 GLY A O 1
ATOM 1111 N N . GLY A 1 141 ? -5.194 12.831 3.770 1.00 89.25 141 GLY A N 1
ATOM 1112 C CA . GLY A 1 141 ? -5.878 11.595 3.357 1.00 89.25 141 GLY A CA 1
ATOM 1113 C C . GLY A 1 141 ? -5.255 10.864 2.154 1.00 89.25 141 GLY A C 1
ATOM 1114 O O . GLY A 1 141 ? -5.787 9.838 1.722 1.00 89.25 141 GLY A O 1
ATOM 1115 N N . GLN A 1 142 ? -4.127 11.345 1.627 1.00 94.06 142 GLN A N 1
ATOM 1116 C CA . GLN A 1 142 ? -3.373 10.717 0.543 1.00 94.06 142 GLN A CA 1
ATOM 1117 C C . GLN A 1 142 ? -2.191 9.912 1.096 1.00 94.06 142 GLN A C 1
ATOM 1119 O O . GLN A 1 142 ? -1.537 10.364 2.034 1.00 94.06 142 GLN A O 1
ATOM 1124 N N . PRO A 1 143 ? -1.892 8.715 0.562 1.00 95.50 143 PRO A N 1
ATOM 1125 C CA . PRO A 1 143 ? -0.726 7.947 0.976 1.00 95.50 143 PRO A CA 1
ATOM 1126 C C . PRO A 1 143 ? 0.579 8.676 0.671 1.00 95.50 143 PRO A C 1
ATOM 1128 O O . PRO A 1 143 ? 0.844 9.031 -0.474 1.00 95.50 143 PRO A O 1
ATOM 1131 N N . VAL A 1 144 ? 1.422 8.802 1.691 1.00 94.94 144 VAL A N 1
ATOM 1132 C CA . VAL A 1 144 ? 2.801 9.285 1.555 1.00 94.94 144 VAL A CA 1
ATOM 1133 C C . VAL A 1 144 ? 3.832 8.189 1.768 1.00 94.94 144 VAL A C 1
ATOM 1135 O O . VAL A 1 144 ? 4.961 8.304 1.315 1.00 94.94 144 VAL A O 1
ATOM 1138 N N . TRP A 1 145 ? 3.466 7.100 2.444 1.00 95.19 145 TRP A N 1
ATOM 1139 C CA . TRP A 1 145 ? 4.368 5.982 2.714 1.00 95.19 145 TRP A CA 1
ATOM 1140 C C . TRP A 1 145 ? 3.580 4.696 2.965 1.00 95.19 145 TRP A C 1
ATOM 1142 O O . TRP A 1 145 ? 2.384 4.739 3.250 1.00 95.19 145 TRP A O 1
ATOM 1152 N N . PHE A 1 146 ? 4.239 3.539 2.881 1.00 95.50 146 PHE A N 1
ATOM 1153 C CA . PHE A 1 146 ? 3.605 2.238 3.097 1.00 95.50 146 PHE A CA 1
ATOM 1154 C C . PHE A 1 146 ? 4.470 1.288 3.925 1.00 95.50 146 PHE A C 1
ATOM 1156 O O . PHE A 1 146 ? 5.691 1.217 3.759 1.00 95.50 146 PHE A O 1
ATOM 1163 N N . ILE A 1 147 ? 3.795 0.456 4.721 1.00 93.25 147 ILE A N 1
ATOM 1164 C CA . ILE A 1 147 ? 4.365 -0.731 5.361 1.00 93.25 147 ILE A CA 1
ATOM 1165 C C . ILE A 1 147 ? 3.494 -1.962 5.120 1.00 93.25 147 ILE A C 1
ATOM 1167 O O . ILE A 1 147 ? 2.285 -1.950 5.330 1.00 93.25 147 ILE A O 1
ATOM 1171 N N . GLY A 1 148 ? 4.119 -3.052 4.689 1.00 92.56 148 GLY A N 1
ATOM 1172 C CA . GLY A 1 148 ? 3.496 -4.347 4.467 1.00 92.56 148 GLY A CA 1
ATOM 1173 C C . GLY A 1 148 ? 3.763 -5.329 5.608 1.00 92.56 148 GLY A C 1
ATOM 1174 O O . GLY A 1 148 ? 4.918 -5.603 5.942 1.00 92.56 148 GLY A O 1
ATOM 1175 N N . ARG A 1 149 ? 2.709 -5.951 6.139 1.00 89.62 149 ARG A N 1
ATOM 1176 C CA . ARG A 1 149 ? 2.769 -7.090 7.067 1.00 89.62 149 ARG A CA 1
ATOM 1177 C C . ARG A 1 149 ? 2.300 -8.366 6.375 1.00 89.62 149 ARG A C 1
ATOM 1179 O O . ARG A 1 149 ? 1.207 -8.405 5.811 1.00 89.62 149 ARG A O 1
ATOM 1186 N N . TYR A 1 150 ? 3.099 -9.425 6.445 1.00 87.38 150 TYR A N 1
ATOM 1187 C CA . TYR A 1 150 ? 2.686 -10.720 5.901 1.00 87.38 150 TYR A CA 1
ATOM 1188 C C . TYR A 1 150 ? 1.626 -11.376 6.813 1.00 87.38 150 TYR A C 1
ATOM 1190 O O . TYR A 1 150 ? 1.835 -11.398 8.028 1.00 87.38 150 TYR A O 1
ATOM 1198 N N . PRO A 1 151 ? 0.497 -11.889 6.281 1.00 81.69 151 PRO A N 1
ATOM 1199 C CA . PRO A 1 151 ? -0.557 -12.488 7.107 1.00 81.69 151 PRO A CA 1
ATOM 1200 C C . PRO A 1 151 ? -0.161 -13.793 7.805 1.00 81.69 151 PRO A C 1
ATOM 1202 O O . PRO A 1 151 ? -0.650 -14.087 8.891 1.00 81.69 151 PRO A O 1
ATOM 1205 N N . ASP A 1 152 ? 0.712 -14.581 7.178 1.00 80.25 152 ASP A N 1
ATOM 1206 C CA . ASP A 1 152 ? 1.130 -15.900 7.657 1.00 80.25 152 ASP A CA 1
ATOM 1207 C C . ASP A 1 152 ? 2.592 -15.873 8.116 1.00 80.25 152 ASP A C 1
ATOM 1209 O O . ASP A 1 152 ? 3.525 -16.095 7.344 1.00 80.25 152 ASP A O 1
ATOM 1213 N N . GLU A 1 153 ? 2.790 -15.533 9.385 1.00 69.81 153 GLU A N 1
ATOM 1214 C CA . GLU A 1 153 ? 4.111 -15.260 9.966 1.00 69.81 153 GLU A CA 1
ATOM 1215 C C . GLU A 1 153 ? 5.062 -16.458 9.908 1.00 69.81 153 GLU A C 1
ATOM 1217 O O . GLU A 1 153 ? 6.273 -16.276 9.889 1.00 69.81 153 GLU A O 1
ATOM 1222 N N . ARG A 1 154 ? 4.519 -17.677 9.830 1.00 70.31 154 ARG A N 1
ATOM 1223 C CA . ARG A 1 154 ? 5.302 -18.916 9.762 1.00 70.31 154 ARG A CA 1
ATOM 1224 C C . ARG A 1 154 ? 5.926 -19.145 8.385 1.00 70.31 154 ARG A C 1
ATOM 1226 O O . ARG A 1 154 ? 6.816 -19.976 8.257 1.00 70.31 154 ARG A O 1
ATOM 1233 N N . LYS A 1 155 ? 5.459 -18.432 7.353 1.00 71.50 155 LYS A N 1
ATOM 1234 C CA . LYS A 1 155 ? 5.875 -18.629 5.956 1.00 71.50 155 LYS A CA 1
ATOM 1235 C C . LYS A 1 155 ? 6.932 -17.643 5.469 1.00 71.50 155 LYS A C 1
ATOM 1237 O O . LYS A 1 155 ? 7.364 -17.756 4.325 1.00 71.50 155 LYS A O 1
ATOM 1242 N N . VAL A 1 156 ? 7.345 -16.670 6.285 1.00 71.44 156 VAL A N 1
ATOM 1243 C CA . VAL A 1 156 ? 8.297 -15.637 5.853 1.00 71.44 156 VAL A CA 1
ATOM 1244 C C . VAL A 1 156 ? 9.347 -15.322 6.906 1.00 71.44 156 VAL A C 1
ATOM 1246 O O . VAL A 1 156 ? 9.055 -15.231 8.092 1.00 71.44 156 VAL A O 1
ATOM 1249 N N . ARG A 1 157 ? 10.574 -15.055 6.446 1.00 69.06 157 ARG A N 1
ATOM 1250 C CA . ARG A 1 157 ? 11.676 -14.583 7.301 1.00 69.06 157 ARG A CA 1
ATOM 1251 C C . ARG A 1 157 ? 11.496 -13.128 7.745 1.00 69.06 157 ARG A C 1
ATOM 1253 O O . ARG A 1 157 ? 11.934 -12.755 8.823 1.00 69.06 157 ARG A O 1
ATOM 1260 N N . VAL A 1 158 ? 10.839 -12.307 6.918 1.00 76.12 158 VAL A N 1
ATOM 1261 C CA . VAL A 1 158 ? 10.631 -10.872 7.170 1.00 76.12 158 VAL A CA 1
ATOM 1262 C C . VAL A 1 158 ? 9.140 -10.577 7.305 1.00 76.12 158 VAL A C 1
ATOM 1264 O O . VAL A 1 158 ? 8.398 -10.517 6.316 1.00 76.12 158 VAL A O 1
ATOM 1267 N N . LYS A 1 159 ? 8.695 -10.370 8.545 1.00 79.00 159 LYS A N 1
ATOM 1268 C CA . LYS A 1 159 ? 7.286 -10.128 8.892 1.00 79.00 159 LYS A CA 1
ATOM 1269 C C . LYS A 1 159 ? 6.783 -8.757 8.437 1.00 79.00 159 LYS A C 1
ATOM 1271 O O . LYS A 1 159 ? 5.663 -8.667 7.930 1.00 79.00 159 LYS A O 1
ATOM 1276 N N . TYR A 1 160 ? 7.624 -7.730 8.549 1.00 82.00 160 TYR A N 1
ATOM 1277 C CA . TYR A 1 160 ? 7.315 -6.348 8.186 1.00 82.00 160 TYR A CA 1
ATOM 1278 C C . TYR A 1 160 ? 8.301 -5.810 7.167 1.00 82.00 160 TYR A C 1
ATOM 1280 O O . TYR A 1 160 ? 9.501 -6.028 7.286 1.00 82.00 160 TYR A O 1
ATOM 1288 N N . LEU A 1 161 ? 7.785 -5.081 6.188 1.00 88.31 161 LEU A N 1
ATOM 1289 C CA . LEU A 1 161 ? 8.587 -4.444 5.159 1.00 88.31 161 LEU A CA 1
ATOM 1290 C C . LEU A 1 161 ? 8.029 -3.047 4.915 1.00 88.31 161 LEU A C 1
ATOM 1292 O O . LEU A 1 161 ? 6.857 -2.934 4.582 1.00 88.31 161 LEU A O 1
ATOM 1296 N N . GLY A 1 162 ? 8.831 -2.003 5.108 1.00 88.06 162 GLY A N 1
ATOM 1297 C CA . GLY A 1 162 ? 8.482 -0.622 4.755 1.00 88.06 162 GLY A CA 1
ATOM 1298 C C . GLY A 1 162 ? 9.042 -0.225 3.392 1.00 88.06 162 GLY A C 1
ATOM 1299 O O . GLY A 1 162 ? 9.933 -0.912 2.873 1.00 88.06 162 GLY A O 1
ATOM 1300 N N . LEU A 1 163 ? 8.547 0.874 2.816 1.00 88.62 163 LEU A N 1
ATOM 1301 C CA . LEU A 1 163 ? 9.277 1.562 1.744 1.00 88.62 163 LEU A CA 1
ATOM 1302 C C . LEU A 1 163 ? 10.661 2.015 2.260 1.00 88.62 163 L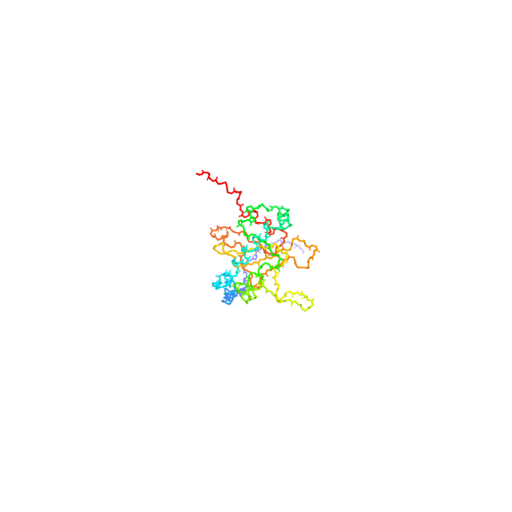EU A C 1
ATOM 1304 O O . LEU A 1 163 ? 10.811 2.232 3.466 1.00 88.62 163 LEU A O 1
ATOM 1308 N N . PRO A 1 164 ? 11.682 2.086 1.384 1.00 85.81 164 PRO A N 1
ATOM 1309 C CA . PRO A 1 164 ? 13.050 2.454 1.768 1.00 85.81 164 PRO A CA 1
ATOM 1310 C C . PRO A 1 164 ? 13.143 3.879 2.338 1.00 85.81 164 PRO A C 1
ATOM 1312 O O . PRO A 1 164 ? 12.209 4.654 2.217 1.00 85.81 164 PRO A O 1
ATOM 1315 N N . GLY A 1 165 ? 14.285 4.249 2.916 1.00 83.38 165 GLY A N 1
ATOM 1316 C CA . GLY A 1 165 ? 14.493 5.580 3.500 1.00 83.38 165 GLY A CA 1
ATOM 1317 C C . GLY A 1 165 ? 13.946 5.723 4.922 1.00 83.38 165 GLY A C 1
ATOM 1318 O O . GLY A 1 165 ? 13.505 4.752 5.538 1.00 83.38 165 GLY A O 1
ATOM 1319 N N . GLU A 1 166 ? 14.020 6.941 5.457 1.00 79.75 166 GLU A N 1
ATOM 1320 C CA . GLU A 1 166 ? 13.574 7.243 6.817 1.00 79.75 166 GLU A CA 1
ATOM 1321 C C . GLU A 1 166 ? 12.053 7.105 6.940 1.00 79.75 166 GLU A C 1
ATOM 1323 O O . GLU A 1 166 ? 11.292 7.541 6.072 1.00 79.75 166 GLU A O 1
ATOM 1328 N N . ARG A 1 167 ? 11.607 6.430 8.002 1.00 81.94 167 ARG A N 1
ATOM 1329 C CA . ARG A 1 167 ? 10.189 6.167 8.246 1.00 81.94 167 ARG A CA 1
ATOM 1330 C C . ARG A 1 167 ? 9.527 7.447 8.770 1.00 81.94 167 ARG A C 1
ATOM 1332 O O . ARG A 1 167 ? 9.952 7.916 9.824 1.00 81.94 167 ARG A O 1
ATOM 1339 N N . PRO A 1 168 ? 8.453 7.951 8.134 1.00 81.75 168 PRO A N 1
ATOM 1340 C CA . PRO A 1 168 ? 7.740 9.112 8.653 1.00 81.75 168 PRO A CA 1
ATOM 1341 C C . PRO A 1 168 ? 7.064 8.792 9.993 1.00 81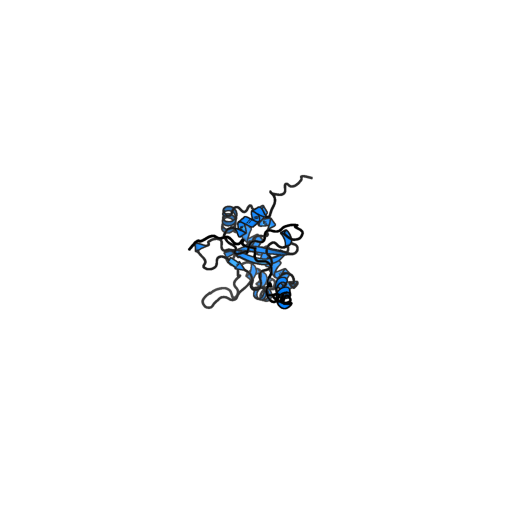.75 168 PRO A C 1
ATOM 1343 O O . PRO A 1 168 ? 6.802 7.630 10.324 1.00 81.75 168 PRO A O 1
ATOM 1346 N N . ILE A 1 169 ? 6.712 9.832 10.751 1.00 79.56 169 ILE A N 1
ATOM 1347 C CA . ILE A 1 169 ? 5.911 9.680 11.971 1.00 79.56 169 ILE A CA 1
ATOM 1348 C C . ILE A 1 169 ? 4.562 9.059 11.599 1.00 79.56 169 ILE A C 1
ATOM 1350 O O . ILE A 1 169 ? 3.785 9.658 10.853 1.00 79.56 169 ILE A O 1
ATOM 1354 N N . LEU A 1 170 ? 4.295 7.859 12.127 1.00 79.62 170 LEU A N 1
ATOM 1355 C CA . LEU A 1 170 ? 3.106 7.087 11.779 1.00 79.62 170 LEU A CA 1
ATOM 1356 C C . LEU A 1 170 ? 1.862 7.530 12.557 1.00 79.62 170 LEU A C 1
ATOM 1358 O O . LEU A 1 170 ? 1.833 7.544 13.792 1.00 79.62 170 LEU A O 1
ATOM 1362 N N . GLY A 1 171 ? 0.781 7.796 11.832 1.00 77.25 171 GLY A N 1
ATOM 1363 C CA . GLY A 1 171 ? -0.465 8.333 12.359 1.00 77.25 171 GLY A CA 1
ATOM 1364 C C . GLY A 1 171 ? -0.388 9.818 12.703 1.00 77.25 171 GLY A C 1
ATOM 1365 O O . GLY A 1 171 ? -1.201 10.273 13.508 1.00 77.25 171 GLY A O 1
ATOM 1366 N N . PHE A 1 172 ? 0.555 10.557 12.111 1.00 76.31 172 PHE A N 1
ATOM 1367 C CA . PHE A 1 172 ? 0.771 11.974 12.404 1.00 76.31 172 PHE A CA 1
ATOM 1368 C C . PHE A 1 172 ? -0.507 12.799 12.228 1.00 76.31 172 PHE A C 1
ATOM 1370 O O . PHE A 1 172 ? -0.901 13.506 13.148 1.00 76.31 172 PHE A O 1
ATOM 1377 N N . GLU A 1 173 ? -1.226 12.644 11.113 1.00 76.56 173 GLU A N 1
ATOM 1378 C CA . GLU A 1 173 ? -2.457 13.414 10.857 1.00 76.56 173 GLU A CA 1
ATOM 1379 C C . GLU A 1 173 ? -3.529 13.241 11.926 1.00 76.56 173 GLU A C 1
ATOM 1381 O O . GLU A 1 173 ? -4.314 14.141 12.197 1.00 76.56 173 GLU A O 1
ATOM 1386 N N . ARG A 1 174 ? -3.578 12.057 12.534 1.00 72.94 174 ARG A N 1
ATOM 1387 C CA . ARG A 1 174 ? -4.581 11.725 13.550 1.00 72.94 174 ARG A CA 1
ATOM 1388 C C . ARG A 1 174 ? -4.214 12.310 14.910 1.00 72.94 174 ARG A C 1
ATOM 1390 O O . ARG A 1 174 ? -5.088 12.489 15.756 1.00 72.94 174 ARG A O 1
ATOM 1397 N N . ALA A 1 175 ? -2.922 12.547 15.114 1.00 69.94 175 ALA A N 1
ATOM 1398 C CA . ALA A 1 175 ? -2.339 13.080 16.332 1.00 69.94 175 ALA A CA 1
ATOM 1399 C C . ALA A 1 175 ? -2.181 14.609 16.283 1.00 69.94 175 ALA A C 1
ATOM 1401 O O . ALA A 1 175 ? -2.216 15.258 17.326 1.00 69.94 175 ALA A O 1
ATOM 1402 N N . ALA A 1 176 ? -2.033 15.192 15.092 1.00 67.50 176 ALA A N 1
ATOM 1403 C CA . ALA A 1 176 ? -1.891 16.627 14.901 1.00 67.50 176 ALA A CA 1
ATOM 1404 C C . ALA A 1 176 ? -3.080 17.387 15.518 1.00 67.50 176 ALA A C 1
ATOM 1406 O O . ALA A 1 176 ? -4.242 17.032 15.321 1.00 67.50 176 ALA A O 1
ATOM 1407 N N . GLY A 1 177 ? -2.782 18.418 16.313 1.00 61.28 177 GLY A N 1
ATOM 1408 C CA . GLY A 1 177 ? -3.790 19.215 17.024 1.00 61.28 177 GLY A CA 1
ATOM 1409 C C . GLY A 1 177 ? -4.346 18.580 18.307 1.00 61.28 177 GLY A C 1
ATOM 1410 O O . GLY A 1 177 ? -5.187 19.190 18.967 1.00 61.28 177 GLY A O 1
ATOM 1411 N N . ARG A 1 178 ? -3.891 17.382 18.706 1.00 69.00 178 ARG A N 1
ATOM 1412 C CA . ARG A 1 178 ? -4.226 16.793 20.014 1.00 69.00 178 ARG A CA 1
ATOM 1413 C C . ARG A 1 178 ? -3.300 17.344 21.097 1.00 69.00 178 ARG A C 1
ATOM 1415 O O . ARG A 1 178 ? -2.105 17.498 20.873 1.00 69.00 178 ARG A O 1
ATOM 1422 N N . ARG A 1 179 ? -3.861 17.617 22.282 1.00 49.25 179 ARG A N 1
ATOM 1423 C CA . ARG A 1 179 ? -3.108 18.140 23.439 1.00 49.25 179 ARG A CA 1
ATOM 1424 C C . ARG A 1 179 ? -2.086 17.141 23.983 1.00 49.25 179 ARG A C 1
ATOM 1426 O O . ARG A 1 179 ? -1.048 17.557 24.475 1.00 49.25 179 ARG A O 1
ATOM 1433 N N . GLU A 1 180 ? -2.367 15.846 23.856 1.00 54.44 180 GLU A N 1
ATOM 1434 C CA . GLU A 1 180 ? -1.494 14.763 24.305 1.00 54.44 180 GLU A CA 1
ATOM 1435 C C . GLU A 1 180 ? -1.522 13.615 23.294 1.00 54.44 180 GLU A C 1
ATOM 1437 O O . GLU A 1 180 ? -2.568 13.288 22.723 1.00 54.44 180 GLU A O 1
ATOM 1442 N N . VAL A 1 181 ? -0.358 13.006 23.063 1.00 55.53 181 VAL A N 1
ATOM 1443 C CA . VAL A 1 181 ? -0.176 11.891 22.131 1.00 55.53 181 VAL A CA 1
ATOM 1444 C C . VAL A 1 181 ? 0.732 10.862 22.788 1.00 55.53 181 VAL A C 1
ATOM 1446 O O . VAL A 1 181 ? 1.854 11.174 23.179 1.00 55.53 181 VAL A O 1
ATOM 1449 N N . LEU A 1 182 ? 0.266 9.617 22.875 1.00 54.94 182 LEU A N 1
ATOM 1450 C CA . LEU A 1 182 ? 1.099 8.497 23.303 1.00 54.94 182 LEU A CA 1
ATOM 1451 C C . LEU A 1 182 ? 1.887 7.973 22.101 1.00 54.94 182 LEU A C 1
ATOM 1453 O O . LEU A 1 182 ? 1.331 7.343 21.195 1.00 54.94 182 LEU A O 1
ATOM 1457 N N . ALA A 1 183 ? 3.184 8.268 22.092 1.00 53.28 183 ALA A N 1
ATOM 1458 C CA . ALA A 1 183 ? 4.124 7.699 21.142 1.00 53.28 183 ALA A CA 1
ATOM 1459 C C . ALA A 1 183 ? 4.575 6.322 21.641 1.00 53.28 183 ALA A C 1
ATOM 1461 O O . ALA A 1 183 ? 5.131 6.195 22.729 1.00 53.28 183 ALA A O 1
ATOM 1462 N N . ASP A 1 184 ? 4.342 5.295 20.832 1.00 55.38 184 ASP A N 1
ATOM 1463 C CA . ASP A 1 184 ? 4.928 3.974 21.039 1.00 55.38 184 ASP A CA 1
ATOM 1464 C C . ASP A 1 184 ? 6.150 3.830 20.123 1.00 55.38 184 ASP A C 1
ATOM 1466 O O . ASP A 1 184 ? 6.168 4.370 19.013 1.00 55.38 184 ASP A O 1
ATOM 1470 N N . ARG A 1 185 ? 7.178 3.103 20.577 1.00 53.31 185 ARG A N 1
ATOM 1471 C CA . ARG A 1 185 ? 8.501 3.010 19.930 1.00 53.31 185 ARG A CA 1
ATOM 1472 C C . ARG A 1 185 ? 8.445 2.375 18.535 1.00 53.31 185 ARG A C 1
ATOM 1474 O O . ARG A 1 185 ? 9.433 2.379 17.803 1.00 53.31 185 ARG A O 1
ATOM 1481 N N . GLY A 1 186 ? 7.281 1.872 18.127 1.00 50.50 186 GLY A N 1
ATOM 1482 C CA . GLY A 1 186 ? 7.021 1.487 16.748 1.00 50.50 186 GLY A CA 1
ATOM 1483 C C . GLY A 1 186 ? 7.901 0.330 16.291 1.00 50.50 186 GLY A C 1
ATOM 1484 O O . GLY A 1 186 ? 8.121 0.168 15.089 1.00 50.50 186 GLY A O 1
ATOM 1485 N N . GLU A 1 187 ? 8.385 -0.491 17.219 1.00 40.91 187 GLU A N 1
ATOM 1486 C CA . GLU A 1 187 ? 8.541 -1.897 16.909 1.00 40.91 187 GLU A CA 1
ATOM 1487 C C . GLU A 1 187 ? 7.107 -2.384 16.744 1.00 40.91 187 GLU A C 1
ATOM 1489 O O . GLU A 1 187 ? 6.322 -2.361 17.689 1.00 40.91 187 GLU A O 1
ATOM 1494 N N . LEU A 1 188 ? 6.691 -2.698 15.518 1.00 46.56 188 LEU A N 1
ATOM 1495 C CA . LEU A 1 188 ? 5.368 -3.263 15.264 1.00 46.56 188 LEU A CA 1
ATOM 1496 C C . LEU A 1 188 ? 5.339 -4.699 15.819 1.00 46.56 188 LEU A C 1
ATOM 1498 O O . LEU A 1 188 ? 5.178 -5.684 15.096 1.00 46.56 188 LEU A O 1
ATOM 1502 N N . ALA A 1 189 ? 5.460 -4.827 17.138 1.00 35.53 189 ALA A N 1
ATOM 1503 C CA . ALA A 1 189 ? 4.970 -5.946 17.905 1.00 35.53 189 ALA A CA 1
ATOM 1504 C C . ALA A 1 189 ? 3.512 -6.225 17.472 1.00 35.53 189 ALA A C 1
ATOM 1506 O O . ALA A 1 189 ? 2.853 -5.362 16.874 1.00 35.53 189 ALA A O 1
ATOM 1507 N N . PRO A 1 190 ? 2.980 -7.435 17.712 1.00 37.38 190 PRO A N 1
ATOM 1508 C CA . PRO A 1 190 ? 1.620 -7.833 17.322 1.00 37.38 190 PRO A CA 1
ATOM 1509 C C . PRO A 1 190 ? 0.548 -6.730 17.530 1.00 37.38 190 PRO A C 1
ATOM 1511 O O . PRO A 1 190 ? -0.401 -6.600 16.753 1.00 37.38 190 PRO A O 1
ATOM 1514 N N . THR A 1 191 ? 0.736 -5.890 18.533 1.00 41.16 191 THR A N 1
ATOM 1515 C CA . THR A 1 191 ? -0.086 -4.761 18.956 1.00 41.16 191 THR A CA 1
ATOM 1516 C C . THR A 1 191 ? -0.289 -3.629 17.938 1.00 41.16 191 THR A C 1
ATOM 1518 O O . THR A 1 191 ? -1.339 -2.996 17.970 1.00 41.16 191 THR A O 1
ATOM 1521 N N . GLY A 1 192 ? 0.606 -3.361 16.980 1.00 47.22 192 GLY A N 1
ATOM 1522 C CA . GLY A 1 192 ? 0.485 -2.146 16.143 1.00 47.22 192 GLY A CA 1
ATOM 1523 C C . GLY A 1 192 ? -0.755 -2.081 15.231 1.00 47.22 192 GLY A C 1
ATOM 1524 O O . GLY A 1 192 ? -1.321 -1.009 15.031 1.00 47.22 192 GLY A O 1
ATOM 1525 N N . LEU A 1 193 ? -1.260 -3.227 14.753 1.00 52.88 193 LEU A N 1
ATOM 1526 C CA . LEU A 1 193 ? -2.574 -3.291 14.088 1.00 52.88 193 LEU A CA 1
ATOM 1527 C C . LEU A 1 193 ? -3.726 -3.148 15.094 1.00 52.88 193 LEU A C 1
ATOM 1529 O O . LEU A 1 193 ? -4.739 -2.549 14.767 1.00 52.88 193 LEU A O 1
ATOM 1533 N N . GLN A 1 194 ? -3.571 -3.645 16.323 1.00 50.16 194 GLN A N 1
ATOM 1534 C CA . GLN A 1 194 ? -4.588 -3.541 17.377 1.00 50.16 194 GLN A CA 1
ATOM 1535 C C . GLN A 1 194 ? -4.729 -2.097 17.890 1.00 50.16 194 GLN A C 1
ATOM 1537 O O . GLN A 1 194 ? -5.839 -1.654 18.174 1.00 50.16 194 GLN A O 1
ATOM 1542 N N . HIS A 1 195 ? -3.648 -1.310 17.898 1.00 54.06 195 HIS A N 1
ATOM 1543 C CA . HIS A 1 195 ? -3.698 0.119 18.226 1.00 54.06 195 HIS A CA 1
ATOM 1544 C C . HIS A 1 195 ? -4.506 0.948 17.219 1.00 54.06 195 HIS A C 1
ATOM 1546 O O . HIS A 1 195 ? -5.032 1.993 17.599 1.00 54.06 195 HIS A O 1
ATOM 1552 N N . LEU A 1 196 ? -4.694 0.488 15.971 1.00 56.06 196 LEU A N 1
ATOM 1553 C CA . LEU A 1 196 ? -5.611 1.160 15.039 1.00 56.06 196 LEU A CA 1
ATOM 1554 C C . LEU A 1 196 ? -7.052 1.148 15.555 1.00 56.06 196 LEU A C 1
ATOM 1556 O O . LEU A 1 196 ? -7.774 2.103 15.303 1.00 56.06 196 LEU A O 1
ATOM 1560 N N . ARG A 1 197 ? -7.463 0.122 16.313 1.00 51.16 197 ARG A N 1
ATOM 1561 C CA . ARG A 1 197 ? -8.803 0.049 16.911 1.00 51.16 197 ARG A CA 1
ATOM 1562 C C . ARG A 1 197 ? -8.991 1.080 18.024 1.00 51.16 197 ARG A C 1
ATOM 1564 O O . ARG A 1 197 ? -10.029 1.723 18.074 1.00 51.16 197 ARG A O 1
ATOM 1571 N N . HIS A 1 198 ? -7.989 1.254 18.885 1.00 50.06 198 HIS A N 1
ATOM 1572 C CA . HIS A 1 198 ? -8.043 2.197 20.011 1.00 50.06 198 HIS A CA 1
ATOM 1573 C C . HIS A 1 198 ? -7.886 3.664 19.587 1.00 50.06 198 HIS A C 1
ATOM 1575 O O . HIS A 1 198 ? -8.178 4.566 20.365 1.00 50.06 198 HIS A O 1
ATOM 1581 N N . ARG A 1 199 ? -7.441 3.912 18.349 1.00 54.00 199 ARG A N 1
ATOM 1582 C CA . ARG A 1 199 ? -7.277 5.256 17.773 1.00 54.00 199 ARG A CA 1
ATOM 1583 C C . ARG A 1 199 ? -8.554 5.841 17.166 1.00 54.00 199 ARG A C 1
ATOM 1585 O O . ARG A 1 199 ? -8.508 6.961 16.663 1.00 54.00 199 ARG A O 1
ATOM 1592 N N . PHE A 1 200 ? -9.675 5.123 17.204 1.00 48.03 200 PHE A N 1
ATOM 1593 C CA . PHE A 1 200 ? -10.971 5.655 16.800 1.00 48.03 200 PHE A CA 1
ATOM 1594 C C . PHE A 1 200 ? -11.986 5.525 17.942 1.00 48.03 200 PHE A C 1
ATOM 1596 O O . PHE A 1 200 ? -12.044 4.464 18.568 1.00 48.03 200 PHE A O 1
ATOM 1603 N N . PRO A 1 201 ? -12.821 6.553 18.194 1.00 47.19 201 PRO A N 1
ATOM 1604 C CA . PRO A 1 201 ? -14.020 6.368 19.004 1.00 47.19 201 PRO A CA 1
ATOM 1605 C C . PRO A 1 201 ? -14.934 5.315 18.351 1.00 47.19 201 PRO A C 1
ATOM 1607 O O . PRO A 1 201 ? -14.768 4.983 17.172 1.00 47.19 201 PRO A O 1
ATOM 1610 N N . ALA A 1 202 ? -15.885 4.768 19.117 1.00 55.00 202 ALA A N 1
ATOM 1611 C CA . ALA A 1 202 ? -16.898 3.843 18.601 1.00 55.00 202 ALA A CA 1
ATOM 1612 C C . ALA A 1 202 ? -17.495 4.361 17.278 1.00 55.00 202 ALA A C 1
ATOM 1614 O O . ALA A 1 202 ? -17.570 5.575 17.081 1.00 55.00 202 ALA A O 1
ATOM 1615 N N . ARG A 1 203 ? -17.862 3.433 16.372 1.00 53.19 203 ARG A N 1
ATOM 1616 C CA . ARG A 1 203 ? -18.377 3.707 15.013 1.00 53.19 203 ARG A CA 1
ATOM 1617 C C . ARG A 1 203 ? -19.194 5.007 15.030 1.00 53.19 203 ARG A C 1
ATOM 1619 O O . ARG A 1 203 ? -20.182 5.018 15.759 1.00 53.19 203 ARG A O 1
ATOM 1626 N N . PRO A 1 204 ? -18.818 6.066 14.283 1.00 53.41 204 PRO A N 1
ATOM 1627 C CA . PRO A 1 204 ? -19.596 7.294 14.284 1.00 53.41 204 PRO A CA 1
ATOM 1628 C C . PRO A 1 204 ? -21.005 6.930 13.835 1.00 53.41 204 PRO A C 1
ATOM 1630 O O . PRO A 1 204 ? -21.219 6.492 12.698 1.00 53.41 204 PRO A O 1
ATOM 1633 N N . THR A 1 205 ? -21.946 7.003 14.770 1.00 45.44 205 THR A N 1
ATOM 1634 C CA . THR A 1 205 ? -23.364 6.885 14.481 1.00 45.44 205 THR A CA 1
ATOM 1635 C C . THR A 1 205 ? -23.634 7.996 13.483 1.00 45.44 205 THR A C 1
ATOM 1637 O O . THR A 1 205 ? -23.374 9.162 13.780 1.00 45.44 205 THR A O 1
ATOM 1640 N N . ARG A 1 206 ? -24.067 7.649 12.264 1.00 46.69 206 ARG A N 1
ATOM 1641 C CA . ARG A 1 206 ? -24.631 8.666 11.378 1.00 46.69 206 ARG A CA 1
ATOM 1642 C C . ARG A 1 206 ? -25.753 9.309 12.184 1.00 46.69 206 ARG A C 1
ATOM 1644 O O . ARG A 1 206 ? -26.708 8.617 12.527 1.00 46.69 206 ARG A O 1
ATOM 1651 N N . LEU A 1 207 ? -25.599 10.585 12.528 1.00 39.8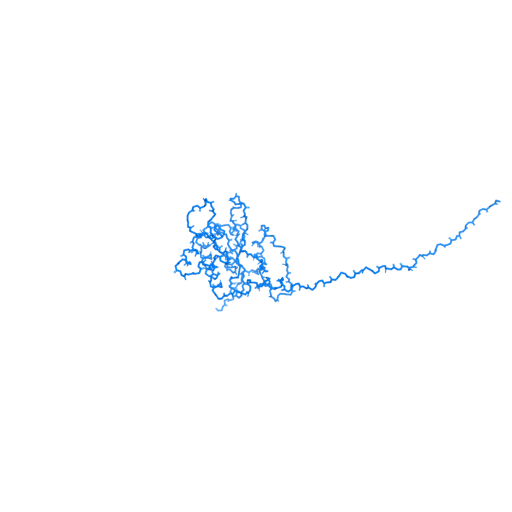4 207 LEU A N 1
ATOM 1652 C CA . LEU A 1 207 ? -26.747 11.413 12.849 1.00 39.84 207 LEU A CA 1
ATOM 1653 C C . LEU A 1 207 ? -27.606 11.365 11.588 1.00 39.84 207 LEU A C 1
ATOM 1655 O O . LEU A 1 207 ? -27.175 11.814 10.527 1.00 39.84 207 LEU A O 1
ATOM 1659 N N . ALA A 1 208 ? -28.725 10.653 11.685 1.00 37.94 208 ALA A N 1
ATOM 1660 C CA . ALA A 1 208 ? -29.758 10.691 10.673 1.00 37.94 208 ALA A CA 1
ATOM 1661 C C . ALA A 1 208 ? -30.236 12.144 10.595 1.00 37.94 208 ALA A C 1
ATOM 1663 O O . ALA A 1 208 ? -30.671 12.702 11.602 1.00 37.94 208 ALA A O 1
ATOM 1664 N N . GLY A 1 209 ? -30.054 12.743 9.426 1.00 37.16 209 GLY A N 1
ATOM 1665 C CA . GLY A 1 209 ? -30.734 13.945 8.972 1.00 37.16 209 GLY A CA 1
ATOM 1666 C C . GLY A 1 209 ? -31.473 13.585 7.700 1.00 37.16 209 GLY A C 1
ATOM 1667 O O . GLY A 1 209 ? -30.915 12.752 6.942 1.00 37.16 209 GLY A O 1
#

Radius of gyration: 27.17 Å; chains: 1; bounding box: 75×43×107 Å